Protein AF-A0A5C7UJ72-F1 (afdb_monomer_lite)

Secondary structure (DSSP, 8-state):
--HHHHHHHHHH--HHHHHHHHHHHHHHHHTTPPPSS-HHHHHHHHHT--SHHHHHHHHHHHHHHHHHHHHHHHHHHHHHHHHHHHHHHHHHHHHHHHHHHHHHHHHHHHHT---HHHHHHHHHHHTTS--TT-EEEE-TTS-EEEESS--GGGS-TTS-GGGGG--HHHHHHHHHHHHHHHHHHHHHHHHHHHHHHHHHT---HHHHHHHHHHHHHHHS-SS-------TT----SS--HHHHHHHSS--GGGPPPPHHHHHHIIIIIIT--

Foldseek 3Di:
DDPVVLVCCLPPNDLLSLLLLLLLQVLCVVVVHDGPDDPVSNVSSVVSQDDPVSVVVNVVLVVLSVLLVVLLVVLVVLLVQLVVLLVVLVVLLVLLVVLVVVQVVLQVVLVVPPDLVVLLVVQVVCQPPQRQLWGWDQDPSSGIDIAQDDDLVSHDPPDPPVSSPHGSVRSLVVSLVSSLVSLLLSVLSLVLSVVLCVVSVSDRVSSVVSSVVSNVSSQDRPDPPAQDPPPDDPQPSSGPSVNCSRPSHDRSVPRDHDPVSNCCCNVVRSVPD

Radius of gyration: 28.35 Å; chains: 1; bounding box: 66×36×85 Å

Sequence (273 aa):
MTKKEIDAIIRSGSAKTRLLLLFEDISKFQFDQERILTPSDFQRLFDSIRKPRELKLYETFRLIDSTIIEAIVNLRVLMFEVKMHYSDLRGYLFLVDTLEKTEAMVNAVLGEIKDINKQKSIIRGLKGASILLSNIEENEDGLMDIQIDFDKSKYDSGIPFRLRQSTLLEAMENVKKLVIDRAVKFLSWEKAILDYMDETGFNIKTYKDHLQQLTADIKRPVIGWERKDTRDVTLNPKADKRIIKHNMFPNISELEINTEYYDWFKTKFLRKQ

pLDDT: mean 86.13, std 13.2, range [39.06, 98.38]

Structure (mmCIF, N/CA/C/O backbone):
data_AF-A0A5C7UJ72-F1
#
_entry.id   AF-A0A5C7UJ72-F1
#
loop_
_atom_site.group_PDB
_atom_site.id
_atom_site.type_symbol
_atom_site.label_atom_id
_atom_site.label_alt_id
_atom_site.label_comp_id
_atom_site.label_asym_id
_atom_site.label_entity_id
_atom_site.label_seq_id
_atom_site.pdbx_PDB_ins_code
_atom_site.Cartn_x
_atom_site.Cartn_y
_atom_site.Cartn_z
_atom_site.occupancy
_atom_site.B_iso_or_equiv
_atom_site.auth_seq_id
_atom_site.auth_comp_id
_atom_site.auth_asym_id
_atom_site.auth_atom_id
_atom_site.pdbx_PDB_model_num
ATOM 1 N N . MET A 1 1 ? -29.079 -6.573 9.965 1.00 79.00 1 MET A N 1
ATOM 2 C CA . MET A 1 1 ? -29.662 -6.767 11.307 1.00 79.00 1 MET A CA 1
ATOM 3 C C . MET A 1 1 ? -31.096 -6.281 11.253 1.00 79.00 1 MET A C 1
ATOM 5 O O . MET A 1 1 ? -31.345 -5.239 10.659 1.00 79.00 1 MET A O 1
ATOM 9 N N . THR A 1 2 ? -32.038 -7.067 11.755 1.00 85.50 2 THR A N 1
ATOM 10 C CA . THR A 1 2 ? -33.470 -6.754 11.695 1.00 85.50 2 THR A CA 1
ATOM 11 C C . THR A 1 2 ? -33.872 -5.813 12.831 1.00 85.50 2 THR A C 1
ATOM 13 O O . THR A 1 2 ? -33.242 -5.786 13.888 1.00 85.50 2 THR A O 1
ATOM 16 N N . LYS A 1 3 ? -34.976 -5.073 12.659 1.00 85.19 3 LYS A N 1
ATOM 17 C CA . LYS A 1 3 ? -35.518 -4.194 13.712 1.00 85.19 3 LYS A CA 1
ATOM 18 C C . LYS A 1 3 ? -35.775 -4.943 15.029 1.00 85.19 3 LYS A C 1
ATOM 20 O O . LYS A 1 3 ? -35.491 -4.425 16.103 1.00 85.19 3 LYS A O 1
ATOM 25 N N . LYS A 1 4 ? -36.242 -6.193 14.940 1.00 86.75 4 LYS A N 1
ATOM 26 C CA . LYS A 1 4 ? -36.506 -7.065 16.095 1.00 86.75 4 LYS A CA 1
ATOM 27 C C . LYS A 1 4 ? -35.230 -7.401 16.881 1.00 86.75 4 LYS A C 1
ATOM 29 O O . LYS A 1 4 ? -35.276 -7.459 18.107 1.00 86.75 4 LYS A O 1
ATOM 34 N N . GLU A 1 5 ? -34.107 -7.604 16.194 1.00 86.81 5 GLU A N 1
ATOM 35 C CA . GLU A 1 5 ? -32.803 -7.861 16.824 1.00 86.81 5 GLU A CA 1
ATOM 36 C C . GLU A 1 5 ? -32.278 -6.618 17.550 1.00 86.81 5 GLU A C 1
ATOM 38 O O . GLU A 1 5 ? -31.847 -6.717 18.697 1.00 86.81 5 GLU A O 1
ATOM 43 N N . ILE A 1 6 ? -32.382 -5.443 16.919 1.00 87.38 6 ILE A N 1
ATOM 44 C CA . ILE A 1 6 ? -31.983 -4.156 17.513 1.00 87.38 6 ILE A CA 1
ATOM 45 C C . ILE A 1 6 ? -32.779 -3.895 18.797 1.00 87.38 6 ILE A C 1
ATOM 47 O O . ILE A 1 6 ? -32.200 -3.626 19.850 1.00 87.38 6 ILE A O 1
ATOM 51 N N . ASP A 1 7 ? -34.102 -4.057 18.737 1.00 87.69 7 ASP A N 1
ATOM 52 C CA . ASP A 1 7 ? -34.993 -3.917 19.890 1.00 87.69 7 ASP A CA 1
ATOM 53 C C . ASP A 1 7 ? -34.614 -4.859 21.047 1.00 87.69 7 ASP A C 1
ATOM 55 O O . ASP A 1 7 ? -34.655 -4.460 22.215 1.00 87.69 7 ASP A O 1
ATOM 59 N N . ALA A 1 8 ? -34.237 -6.105 20.742 1.00 90.12 8 ALA A N 1
ATOM 60 C CA . ALA A 1 8 ? -33.806 -7.078 21.743 1.00 90.12 8 ALA A CA 1
ATOM 61 C C . ALA A 1 8 ? -32.465 -6.686 22.386 1.00 90.12 8 ALA A C 1
ATOM 63 O O . ALA A 1 8 ? -32.319 -6.767 23.608 1.00 90.12 8 ALA A O 1
ATOM 64 N N . ILE A 1 9 ? -31.502 -6.204 21.592 1.00 89.50 9 ILE A N 1
ATOM 65 C CA . ILE A 1 9 ? -30.208 -5.728 22.098 1.00 89.50 9 ILE A CA 1
ATOM 66 C C . ILE A 1 9 ? -30.401 -4.519 23.020 1.00 89.50 9 ILE A C 1
ATOM 68 O O . ILE A 1 9 ? -29.815 -4.486 24.101 1.00 89.50 9 ILE A O 1
ATOM 72 N N . ILE A 1 10 ? -31.253 -3.559 22.648 1.00 87.31 10 ILE A N 1
ATOM 73 C CA . ILE A 1 10 ? -31.526 -2.370 23.471 1.00 87.31 10 ILE A CA 1
ATOM 74 C C . ILE A 1 10 ? -32.156 -2.763 24.818 1.00 87.31 10 ILE A C 1
ATOM 76 O O . ILE A 1 10 ? -31.771 -2.219 25.854 1.00 87.31 10 ILE A O 1
ATOM 80 N N . ARG A 1 11 ? -33.111 -3.705 24.822 1.00 86.06 11 ARG A N 1
ATOM 81 C CA . ARG A 1 11 ? -33.871 -4.082 26.030 1.00 86.06 11 ARG A CA 1
ATOM 82 C C . ARG A 1 11 ? -33.107 -4.996 26.983 1.00 86.06 11 ARG A C 1
ATOM 84 O O . ARG A 1 11 ? -33.194 -4.805 28.191 1.00 86.06 11 ARG A O 1
ATOM 91 N N . SER A 1 12 ? -32.416 -6.005 26.457 1.00 87.19 12 SER A N 1
ATOM 92 C CA . SER A 1 12 ? -31.841 -7.094 27.263 1.00 87.19 12 SER A CA 1
ATOM 93 C C . SER A 1 12 ? -30.393 -7.437 26.912 1.00 87.19 12 SER A C 1
ATOM 95 O O . SER A 1 12 ? -29.832 -8.372 27.480 1.00 87.19 12 SER A O 1
ATOM 97 N N . GLY A 1 13 ? -29.773 -6.715 25.977 1.00 88.44 13 GLY A N 1
ATOM 98 C CA . GLY A 1 13 ? -28.379 -6.931 25.609 1.00 88.44 13 GLY A CA 1
ATOM 99 C C . GLY A 1 13 ? -27.414 -6.586 26.744 1.00 88.44 13 GLY A C 1
ATOM 100 O O . GLY A 1 13 ? -27.653 -5.688 27.555 1.00 88.44 13 GLY A O 1
ATOM 101 N N . SER A 1 14 ? -26.275 -7.282 26.778 1.00 91.81 14 SER A N 1
ATOM 102 C CA . SER A 1 14 ? -25.187 -6.935 27.696 1.00 91.81 14 SER A CA 1
ATOM 103 C C . SER A 1 14 ? -24.680 -5.512 27.424 1.00 91.81 14 SER A C 1
ATOM 105 O O . SER A 1 14 ? -24.801 -5.002 26.307 1.00 91.81 14 SER A O 1
ATOM 107 N N . ALA A 1 15 ? -24.058 -4.870 28.418 1.00 91.62 15 ALA A N 1
ATOM 108 C CA . ALA A 1 15 ? -23.449 -3.549 28.237 1.00 91.62 15 ALA A CA 1
ATOM 109 C C . ALA A 1 15 ? -22.472 -3.515 27.048 1.00 91.62 15 ALA A C 1
ATOM 111 O O . ALA A 1 15 ? -22.535 -2.606 26.227 1.00 91.62 15 ALA A O 1
ATOM 112 N N . LYS A 1 16 ? -21.635 -4.551 26.907 1.00 93.25 16 LYS A N 1
ATOM 113 C CA . LYS A 1 16 ? -20.695 -4.684 25.788 1.00 93.25 16 LYS A CA 1
ATOM 114 C C . LYS A 1 16 ? -21.422 -4.783 24.445 1.00 93.25 16 LYS A C 1
ATOM 116 O O . LYS A 1 16 ? -21.061 -4.076 23.516 1.00 93.25 16 LYS A O 1
ATOM 121 N N . THR A 1 17 ? -22.456 -5.618 24.340 1.00 94.06 17 THR A N 1
ATOM 122 C CA . THR A 1 17 ? -23.227 -5.791 23.094 1.00 94.06 17 THR A CA 1
ATOM 123 C C . THR A 1 17 ? -23.922 -4.495 22.677 1.00 94.06 17 THR A C 1
ATOM 125 O O . THR A 1 17 ? -23.888 -4.130 21.506 1.00 94.06 17 THR A O 1
ATOM 128 N N . ARG A 1 18 ? -24.515 -3.779 23.640 1.00 94.56 18 ARG A N 1
ATOM 129 C CA . ARG A 1 18 ? -25.150 -2.475 23.409 1.00 94.56 18 ARG A CA 1
ATOM 130 C C . ARG A 1 18 ? -24.144 -1.436 22.916 1.00 94.56 18 ARG A C 1
ATOM 132 O O . ARG A 1 18 ? -24.423 -0.728 21.957 1.00 94.56 18 ARG A O 1
ATOM 139 N N . LEU A 1 19 ? -22.960 -1.392 23.524 1.00 95.38 19 LEU A N 1
ATOM 140 C CA . LEU A 1 19 ? -21.883 -0.503 23.098 1.00 95.38 19 LEU A CA 1
ATOM 141 C C . LEU A 1 19 ? -21.353 -0.847 21.705 1.00 95.38 19 LEU A C 1
ATOM 143 O O . LEU A 1 19 ? -21.199 0.051 20.891 1.00 95.38 19 LEU A O 1
ATOM 147 N N . LEU A 1 20 ? -21.127 -2.125 21.393 1.00 96.06 20 LEU A N 1
ATOM 148 C CA . LEU A 1 20 ? -20.690 -2.529 20.052 1.00 96.06 20 LEU A CA 1
ATOM 149 C C . LEU A 1 20 ? -21.709 -2.126 18.977 1.00 96.06 20 LEU A C 1
ATOM 151 O O . LEU A 1 20 ? -21.309 -1.642 17.928 1.00 96.06 20 LEU A O 1
ATOM 155 N N . LEU A 1 21 ? -23.013 -2.256 19.252 1.00 95.81 21 LEU A N 1
ATOM 156 C CA . LEU A 1 21 ? -24.066 -1.775 18.350 1.00 95.81 21 LEU A CA 1
ATOM 157 C C . LEU A 1 21 ? -24.013 -0.252 18.159 1.00 95.81 21 LEU A C 1
ATOM 159 O O . LEU A 1 21 ? -24.171 0.233 17.042 1.00 95.81 21 LEU A O 1
ATOM 163 N N . LEU A 1 22 ? -23.787 0.492 19.244 1.00 95.75 22 LEU A N 1
ATOM 164 C CA . LEU A 1 22 ? -23.662 1.946 19.202 1.00 95.75 22 LEU A CA 1
ATOM 165 C C . LEU A 1 22 ? -22.467 2.374 18.336 1.00 95.75 22 LEU A C 1
ATOM 167 O O . LEU A 1 22 ? -22.626 3.199 17.443 1.00 95.75 22 LEU A O 1
ATOM 171 N N . PHE A 1 23 ? -21.288 1.792 18.570 1.00 96.75 23 PHE A N 1
ATOM 172 C CA . PHE A 1 23 ? -20.070 2.113 17.818 1.00 96.75 23 PHE A CA 1
ATOM 173 C C . PHE A 1 23 ? -20.109 1.609 16.369 1.00 96.75 23 PHE A C 1
ATOM 175 O O . PHE A 1 23 ? -19.575 2.265 15.480 1.00 96.75 23 PHE A O 1
ATOM 182 N N . GLU A 1 24 ? -20.801 0.505 16.085 1.00 96.88 24 GLU A N 1
ATOM 183 C CA . GLU A 1 24 ? -21.076 0.083 14.709 1.00 96.88 24 GLU A CA 1
ATOM 184 C C . GLU A 1 24 ? -21.888 1.151 13.964 1.00 96.88 24 GLU A C 1
ATOM 186 O O . GLU A 1 24 ? -21.534 1.536 12.854 1.00 96.88 24 GLU A O 1
ATOM 191 N N . ASP A 1 25 ? -22.935 1.694 14.582 1.00 95.88 25 ASP A N 1
ATOM 192 C CA . ASP A 1 25 ? -23.739 2.746 13.963 1.00 95.88 25 ASP A CA 1
ATOM 193 C C . ASP A 1 25 ? -22.969 4.072 13.791 1.00 95.88 25 ASP A C 1
ATOM 195 O O . ASP A 1 25 ? -23.080 4.724 12.750 1.00 95.88 25 ASP A O 1
ATOM 199 N N . ILE A 1 26 ? -22.141 4.440 14.777 1.00 95.06 26 ILE A N 1
ATOM 200 C CA . ILE A 1 26 ? -21.253 5.613 14.713 1.00 95.06 26 ILE A CA 1
ATOM 201 C C . ILE A 1 26 ? -20.226 5.458 13.587 1.00 95.06 26 ILE A C 1
ATOM 203 O O . ILE A 1 26 ? -20.083 6.362 12.767 1.00 95.06 26 ILE A O 1
ATOM 207 N N . SER A 1 27 ? -19.539 4.317 13.516 1.00 96.12 27 SER A N 1
ATOM 208 C CA . SER A 1 27 ? -18.532 4.059 12.480 1.00 96.12 27 SER A CA 1
ATOM 209 C C . SER A 1 27 ? -19.138 4.098 11.078 1.00 96.12 27 SER A C 1
ATOM 211 O O . SER A 1 27 ? -18.545 4.667 10.166 1.00 96.12 27 SER A O 1
ATOM 213 N N . LYS A 1 28 ? -20.361 3.584 10.895 1.00 95.44 28 LYS A N 1
ATOM 214 C CA . LYS A 1 28 ? -21.077 3.724 9.623 1.00 95.44 28 LYS A CA 1
ATOM 215 C C . LYS A 1 28 ? -21.290 5.176 9.233 1.00 95.44 28 LYS A C 1
ATOM 217 O O . LYS A 1 28 ? -20.999 5.539 8.099 1.00 95.44 28 LYS A O 1
ATOM 222 N N . PHE A 1 29 ? -21.749 6.003 10.169 1.00 93.50 29 PHE A N 1
ATOM 223 C CA . PHE A 1 29 ? -21.903 7.433 9.925 1.00 93.50 29 PHE A CA 1
ATOM 224 C C . PHE A 1 29 ? -20.565 8.105 9.571 1.00 93.50 29 PHE A C 1
ATOM 226 O O . PHE A 1 29 ? -20.519 8.900 8.642 1.00 93.50 29 PHE A O 1
ATOM 233 N N . GLN A 1 30 ? -19.470 7.751 10.250 1.00 92.44 30 GLN A N 1
ATOM 234 C CA . GLN A 1 30 ? -18.134 8.305 9.984 1.00 92.44 30 GLN A CA 1
ATOM 235 C C . GLN A 1 30 ? -17.580 7.965 8.592 1.00 92.44 30 GLN A C 1
ATOM 237 O O . GLN A 1 30 ? -16.773 8.725 8.060 1.00 92.44 30 GLN A O 1
ATOM 242 N N . PHE A 1 31 ? -17.976 6.831 8.011 1.00 92.06 31 PHE A N 1
ATOM 243 C CA . PHE A 1 31 ? -17.594 6.441 6.650 1.00 92.06 31 PHE A CA 1
ATOM 244 C C . PHE A 1 31 ? -18.700 6.687 5.620 1.00 92.06 31 PHE A C 1
ATOM 246 O O . PHE A 1 31 ? -18.704 6.035 4.576 1.00 92.06 31 PHE A O 1
ATOM 253 N N . ASP A 1 32 ? -19.638 7.593 5.911 1.00 92.12 32 ASP A N 1
ATOM 254 C CA . ASP A 1 32 ? -20.741 7.968 5.018 1.00 92.12 32 ASP A CA 1
ATOM 255 C C . ASP A 1 32 ? -21.580 6.765 4.530 1.00 92.12 32 ASP A C 1
ATOM 257 O O . ASP A 1 32 ? -22.088 6.733 3.409 1.00 92.12 32 ASP A O 1
ATOM 261 N N . GLN A 1 33 ? -21.734 5.746 5.381 1.00 93.19 33 GLN A N 1
ATOM 262 C CA . GLN A 1 33 ? -22.544 4.557 5.119 1.00 93.19 33 GLN A CA 1
ATOM 263 C C . GLN A 1 33 ? -23.935 4.664 5.753 1.00 93.19 33 GLN A C 1
ATOM 265 O O . GLN A 1 33 ? -24.153 5.361 6.746 1.00 93.19 33 GLN A O 1
ATOM 270 N N . GLU A 1 34 ? -24.888 3.900 5.214 1.00 92.69 34 GLU A N 1
ATOM 271 C CA . GLU A 1 34 ? -26.249 3.836 5.751 1.00 92.69 34 GLU A CA 1
ATOM 272 C C . GLU A 1 34 ? -26.261 3.314 7.197 1.00 92.69 34 GLU A C 1
ATOM 274 O O . GLU A 1 34 ? -25.853 2.177 7.479 1.00 92.69 34 GLU A O 1
ATOM 279 N N . ARG A 1 35 ? -26.759 4.160 8.106 1.00 92.94 35 ARG A N 1
ATOM 280 C CA . ARG A 1 35 ? -26.882 3.882 9.541 1.00 92.94 35 ARG A CA 1
ATOM 281 C C . ARG A 1 35 ? -27.799 2.695 9.814 1.00 92.94 35 ARG A C 1
ATOM 283 O O . ARG A 1 35 ? -28.739 2.416 9.078 1.00 92.94 35 ARG A O 1
ATOM 290 N N . ILE A 1 36 ? -27.523 1.994 10.907 1.00 92.81 36 ILE A N 1
ATOM 291 C CA . ILE A 1 36 ? -28.298 0.825 11.336 1.00 92.81 36 ILE A CA 1
ATOM 292 C C . ILE A 1 36 ? -29.461 1.255 12.231 1.00 92.81 36 ILE A C 1
ATOM 294 O O . ILE A 1 36 ? -30.517 0.619 12.236 1.00 92.81 36 ILE A O 1
ATOM 298 N N . LEU A 1 37 ? -29.254 2.310 13.018 1.00 93.06 37 LEU A N 1
ATOM 299 C CA . LEU A 1 37 ? -30.200 2.792 14.010 1.00 93.06 37 LEU A CA 1
ATOM 300 C C . LEU A 1 37 ? -30.988 3.981 13.467 1.00 93.06 37 LEU A C 1
ATOM 302 O O . LEU A 1 37 ? -30.439 4.912 12.877 1.00 93.06 37 LEU A O 1
ATOM 306 N N . THR A 1 38 ? -32.292 3.991 13.743 1.00 92.38 38 THR A N 1
ATOM 307 C CA . THR A 1 38 ? -33.077 5.221 13.611 1.00 92.38 38 THR A CA 1
ATOM 308 C C . THR A 1 38 ? -32.636 6.230 14.680 1.00 92.38 38 THR A C 1
ATOM 310 O O . THR A 1 38 ? -32.124 5.819 15.728 1.00 92.38 38 THR A O 1
ATOM 313 N N . PRO A 1 39 ? -32.877 7.543 14.501 1.00 91.50 39 PRO A N 1
ATOM 314 C CA . PRO A 1 39 ? -32.539 8.536 15.523 1.00 91.50 39 PRO A CA 1
ATOM 315 C C . PRO A 1 39 ? -33.133 8.218 16.904 1.00 91.50 39 PRO A C 1
ATOM 317 O O . PRO A 1 39 ? -32.468 8.388 17.925 1.00 91.50 39 PRO A O 1
ATOM 320 N N . SER A 1 40 ? -34.361 7.686 16.944 1.00 92.06 40 SER A N 1
ATOM 321 C CA . SER A 1 40 ? -35.005 7.262 18.191 1.00 92.06 40 SER A CA 1
ATOM 322 C C . SER A 1 40 ? -34.343 6.038 18.822 1.00 92.06 40 SER A C 1
ATOM 324 O O . SER A 1 40 ? -34.210 5.984 20.043 1.00 92.06 40 SER A O 1
ATOM 326 N N . ASP A 1 41 ? -33.922 5.057 18.019 1.00 91.88 41 ASP A N 1
ATOM 327 C CA . ASP A 1 41 ? -33.272 3.846 18.535 1.00 91.88 41 ASP A CA 1
ATOM 328 C C . ASP A 1 41 ? -31.877 4.163 19.068 1.00 91.88 41 ASP A C 1
ATOM 330 O O . ASP A 1 41 ? -31.493 3.661 20.125 1.00 91.88 41 ASP A O 1
ATOM 334 N N . PHE A 1 42 ? -31.159 5.054 18.381 1.00 93.38 42 PHE A N 1
ATOM 335 C CA . PHE A 1 42 ? -29.875 5.574 18.833 1.00 93.38 42 PHE A CA 1
ATOM 336 C C . PHE A 1 42 ? -30.002 6.244 20.203 1.00 93.38 42 PHE A C 1
ATOM 338 O O . PHE A 1 42 ? -29.285 5.875 21.132 1.00 93.38 42 PHE A O 1
ATOM 345 N N . GLN A 1 43 ? -30.955 7.170 20.358 1.00 91.81 43 GLN A N 1
ATOM 346 C CA . GLN A 1 43 ? -31.159 7.874 21.624 1.00 91.81 43 GLN A CA 1
ATOM 347 C C . GLN A 1 43 ? -31.518 6.902 22.755 1.00 91.81 43 GLN A C 1
ATOM 349 O O . GLN A 1 43 ? -30.917 6.947 23.825 1.00 91.81 43 GLN A O 1
ATOM 354 N N . ARG A 1 44 ? -32.433 5.955 22.504 1.00 90.38 44 ARG A N 1
ATOM 355 C CA . ARG A 1 44 ? -32.806 4.928 23.491 1.00 90.38 44 ARG A CA 1
ATOM 356 C C . ARG A 1 44 ? -31.626 4.046 23.891 1.00 90.38 44 ARG A C 1
ATOM 358 O O . ARG A 1 44 ? -31.502 3.704 25.066 1.00 90.38 44 ARG A O 1
ATOM 365 N N . LEU A 1 45 ? -30.785 3.656 22.935 1.00 91.94 45 LEU A N 1
ATOM 366 C CA . LEU A 1 45 ? -29.590 2.859 23.195 1.00 91.94 45 LEU A CA 1
ATOM 367 C C . LEU A 1 45 ? -28.590 3.645 24.045 1.00 91.94 45 LEU A C 1
ATOM 369 O O . LEU A 1 45 ? -28.117 3.123 25.055 1.00 91.94 45 LEU A O 1
ATOM 373 N N . PHE A 1 46 ? -28.321 4.895 23.677 1.00 88.50 46 PHE A N 1
ATOM 374 C CA . PHE A 1 46 ? -27.411 5.774 24.402 1.00 88.50 46 PHE A CA 1
ATOM 375 C C . PHE A 1 46 ? -27.891 6.025 25.839 1.00 88.50 46 PHE A C 1
ATOM 377 O O . PHE A 1 46 ? -27.160 5.771 26.794 1.00 88.50 46 PHE A O 1
ATOM 384 N N . ASP A 1 47 ? -29.168 6.377 26.012 1.00 89.38 47 ASP A N 1
ATOM 385 C CA . ASP A 1 47 ? -29.781 6.630 27.322 1.00 89.38 47 ASP A CA 1
ATOM 386 C C . ASP A 1 47 ? -29.829 5.393 28.227 1.00 89.38 47 ASP A C 1
ATOM 388 O O . ASP A 1 47 ? -30.029 5.518 29.439 1.00 89.38 47 ASP A O 1
ATOM 392 N N . SER A 1 48 ? -29.669 4.196 27.657 1.00 87.19 48 SER A N 1
ATOM 393 C CA . SER A 1 48 ? -29.648 2.932 28.395 1.00 87.19 48 SER A CA 1
ATOM 394 C C . SER A 1 48 ? -28.304 2.637 29.082 1.00 87.19 48 SER A C 1
ATOM 396 O O . SER A 1 48 ? -28.233 1.707 29.894 1.00 87.19 48 SER A O 1
ATOM 398 N N . ILE A 1 49 ? -27.259 3.418 28.778 1.00 88.19 49 ILE A N 1
ATOM 399 C CA . ILE A 1 49 ? -25.905 3.323 29.338 1.00 88.19 49 ILE A CA 1
ATOM 400 C C . ILE A 1 49 ? -25.816 4.300 30.516 1.00 88.19 49 ILE A C 1
ATOM 402 O O . ILE A 1 49 ? -25.467 5.465 30.353 1.00 88.19 49 ILE A O 1
ATOM 406 N N . ARG A 1 50 ? -26.173 3.848 31.725 1.00 86.19 50 ARG A N 1
ATOM 407 C CA . ARG A 1 50 ? -26.243 4.738 32.908 1.00 86.19 50 ARG A CA 1
ATOM 408 C C . ARG A 1 50 ? -25.375 4.310 34.074 1.00 86.19 50 ARG A C 1
ATOM 410 O O . ARG A 1 50 ? -25.048 5.129 34.929 1.00 86.19 50 ARG A O 1
ATOM 417 N N . LYS A 1 51 ? -25.030 3.025 34.171 1.00 90.19 51 LYS A N 1
ATOM 418 C CA . LYS A 1 51 ? -24.307 2.532 35.349 1.00 90.19 51 LYS A CA 1
ATOM 419 C C . LYS A 1 51 ? -22.844 2.990 35.285 1.00 90.19 51 LYS A C 1
ATOM 421 O O . LYS A 1 51 ? -22.253 2.929 34.209 1.00 90.19 51 LYS A O 1
ATOM 426 N N . PRO A 1 52 ? -22.195 3.320 36.419 1.00 90.94 52 PRO A N 1
ATOM 427 C CA . PRO A 1 52 ? -20.796 3.768 36.427 1.00 90.94 52 PRO A CA 1
ATOM 428 C C . PRO A 1 52 ? -19.826 2.822 35.702 1.00 90.94 52 PRO A C 1
ATOM 430 O O . PRO A 1 52 ? -18.915 3.260 35.005 1.00 90.94 52 PRO A O 1
ATOM 433 N N . ARG A 1 53 ? -20.046 1.504 35.812 1.00 90.31 53 ARG A N 1
ATOM 434 C CA . ARG A 1 53 ? -19.244 0.492 35.100 1.00 90.31 53 ARG A CA 1
ATOM 435 C C . ARG A 1 53 ? -19.452 0.520 33.583 1.00 90.31 53 ARG A C 1
ATOM 437 O O . ARG A 1 53 ? -18.506 0.277 32.845 1.00 90.31 53 ARG A O 1
ATOM 444 N N . GLU A 1 54 ? -20.669 0.806 33.127 1.00 91.75 54 GLU A N 1
ATOM 445 C CA . GLU A 1 54 ? -20.998 0.907 31.700 1.00 91.75 54 GLU A CA 1
ATOM 446 C C . GLU A 1 54 ? -20.407 2.181 31.102 1.00 91.75 54 GLU A C 1
ATOM 448 O O . GLU A 1 54 ? -19.840 2.126 30.019 1.00 91.75 54 GLU A O 1
ATOM 453 N N . LEU A 1 55 ? -20.451 3.291 31.845 1.00 93.12 55 LEU A N 1
ATOM 454 C CA . LEU A 1 55 ? -19.803 4.545 31.458 1.00 93.12 55 LEU A CA 1
ATOM 455 C C . LEU A 1 55 ? -18.282 4.383 31.346 1.00 93.12 55 LEU A C 1
ATOM 457 O O . LEU A 1 55 ? -17.693 4.806 30.360 1.00 93.12 55 LEU A O 1
ATOM 461 N N . LYS A 1 56 ? -17.636 3.692 32.296 1.00 94.69 56 LYS A N 1
ATOM 462 C CA . LYS A 1 56 ? -16.197 3.394 32.198 1.00 94.69 56 LYS A CA 1
ATOM 463 C C . LYS A 1 56 ? -15.863 2.550 30.961 1.00 94.69 56 LYS A C 1
ATOM 465 O O . LYS A 1 56 ? -14.841 2.779 30.318 1.00 94.69 56 LYS A O 1
ATOM 470 N N . LEU A 1 57 ? -16.715 1.582 30.623 1.00 94.38 57 LEU A N 1
ATOM 471 C CA . LEU A 1 57 ? -16.546 0.771 29.416 1.00 94.38 57 LEU A CA 1
ATOM 472 C C . LEU A 1 57 ? -16.771 1.599 28.142 1.00 94.38 57 LEU A C 1
ATOM 474 O O . LEU A 1 57 ? -15.996 1.464 27.202 1.00 94.38 57 LEU A O 1
ATOM 478 N N . TYR A 1 58 ? -17.774 2.479 28.132 1.00 95.25 58 TYR A N 1
ATOM 479 C CA . TYR A 1 58 ? -18.021 3.424 27.042 1.00 95.25 58 TYR A CA 1
ATOM 480 C C . TYR A 1 58 ? -16.807 4.321 26.788 1.00 95.25 58 TYR A C 1
ATOM 482 O O . TYR A 1 58 ? -16.338 4.389 25.659 1.00 95.25 58 TYR A O 1
ATOM 490 N N . GLU A 1 59 ? -16.255 4.948 27.830 1.00 94.75 59 GLU A N 1
ATOM 491 C CA . GLU A 1 59 ? -15.054 5.786 27.716 1.00 94.75 59 GLU A CA 1
ATOM 492 C C . GLU A 1 59 ? -13.861 4.990 27.174 1.00 94.75 59 GLU A C 1
ATOM 494 O O . GLU A 1 59 ? -13.149 5.459 26.291 1.00 94.75 59 GLU A O 1
ATOM 499 N N . THR A 1 60 ? -13.687 3.751 27.646 1.00 95.19 60 THR A N 1
ATOM 500 C CA . THR A 1 60 ? -12.641 2.846 27.145 1.00 95.19 60 THR A CA 1
ATOM 501 C C . THR A 1 60 ? -12.814 2.580 25.649 1.00 95.19 60 THR A C 1
ATOM 503 O O . THR A 1 60 ? -11.864 2.699 24.883 1.00 95.19 60 THR A O 1
ATOM 506 N N . PHE A 1 61 ? -14.035 2.252 25.219 1.00 96.44 61 PHE A N 1
ATOM 507 C CA . PHE A 1 61 ? -14.343 2.003 23.812 1.00 96.44 61 PHE A CA 1
ATOM 508 C C . PHE A 1 61 ? -14.208 3.265 22.963 1.00 96.44 61 PHE A C 1
ATOM 510 O O . PHE A 1 61 ? -13.719 3.167 21.850 1.00 96.44 61 PHE A O 1
ATOM 517 N N . ARG A 1 62 ? -14.548 4.446 23.490 1.00 95.88 62 ARG A N 1
ATOM 518 C CA . ARG A 1 62 ? -14.359 5.721 22.785 1.00 95.88 62 ARG A CA 1
ATOM 519 C C . ARG A 1 62 ? -12.883 6.007 22.508 1.00 95.88 62 ARG A C 1
ATOM 521 O O . ARG A 1 62 ? -12.551 6.501 21.437 1.00 95.88 62 ARG A O 1
ATOM 528 N N . LEU A 1 63 ? -11.999 5.705 23.460 1.00 95.75 63 LEU A N 1
ATOM 529 C CA . LEU A 1 63 ? -10.555 5.847 23.254 1.00 95.75 63 LEU A CA 1
ATOM 530 C C . LEU A 1 63 ? -10.053 4.872 22.183 1.00 95.75 63 LEU A C 1
ATOM 532 O O . LEU A 1 63 ? -9.366 5.293 21.259 1.00 95.75 63 LEU A O 1
ATOM 536 N N . ILE A 1 64 ? -10.459 3.600 22.269 1.00 96.62 64 ILE A N 1
ATOM 537 C CA . ILE A 1 64 ? -10.121 2.571 21.272 1.00 96.62 64 ILE A CA 1
ATOM 538 C C . ILE A 1 64 ? -10.622 2.970 19.875 1.00 96.62 64 ILE A C 1
ATOM 540 O O . ILE A 1 64 ? -9.876 2.861 18.906 1.00 96.62 64 ILE A O 1
ATOM 544 N N . ASP A 1 65 ? -11.859 3.461 19.779 1.00 96.94 65 ASP A N 1
ATOM 545 C CA . ASP A 1 65 ? -12.485 3.953 18.551 1.00 96.94 65 ASP A CA 1
ATOM 546 C C . ASP A 1 65 ? -11.640 5.054 17.901 1.00 96.94 65 ASP A C 1
ATOM 548 O O 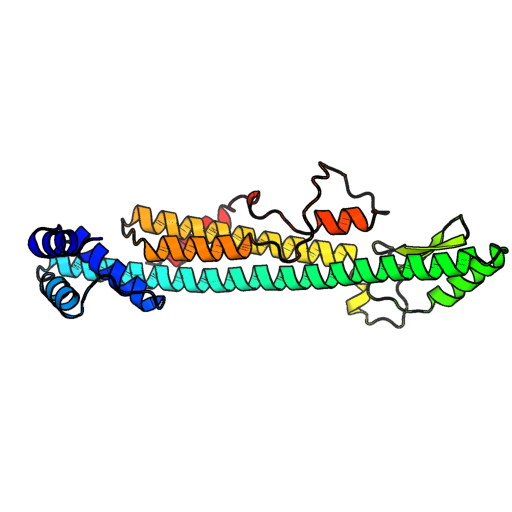. ASP A 1 65 ? -11.225 4.917 16.751 1.00 96.94 65 ASP A O 1
ATOM 552 N N . SER A 1 66 ? -11.280 6.085 18.674 1.00 95.81 66 SER A N 1
ATOM 553 C CA . SER A 1 66 ? -10.407 7.172 18.215 1.00 95.81 66 SER A CA 1
ATOM 554 C C . SER A 1 66 ? -9.063 6.647 17.704 1.00 95.81 66 SER A C 1
ATOM 556 O O . SER A 1 66 ? -8.626 7.017 16.616 1.00 95.81 66 SER A O 1
ATOM 558 N N . THR A 1 67 ? -8.421 5.742 18.450 1.00 96.75 67 THR A N 1
ATOM 559 C CA . THR A 1 67 ? -7.138 5.144 18.057 1.00 96.75 67 THR A CA 1
ATOM 560 C C . THR A 1 67 ? -7.245 4.345 16.756 1.00 96.75 67 THR A C 1
ATOM 562 O O . THR A 1 67 ? -6.359 4.442 15.906 1.00 96.75 67 THR A O 1
ATOM 565 N N . ILE A 1 68 ? -8.320 3.575 16.563 1.00 97.19 68 ILE A N 1
ATOM 566 C CA . ILE A 1 68 ? -8.541 2.806 15.331 1.00 97.19 68 ILE A CA 1
ATOM 567 C C . ILE A 1 68 ? -8.797 3.738 14.147 1.00 97.19 68 ILE A C 1
ATOM 569 O O . ILE A 1 68 ? -8.235 3.514 13.076 1.00 97.19 68 ILE A O 1
ATOM 573 N N . ILE A 1 69 ? -9.592 4.794 14.322 1.00 96.19 69 ILE A N 1
ATOM 574 C CA . ILE A 1 69 ? -9.849 5.779 13.263 1.00 96.19 69 ILE A CA 1
ATOM 575 C C . ILE A 1 69 ? -8.539 6.437 12.821 1.00 96.19 69 ILE A C 1
ATOM 577 O O . ILE A 1 69 ? -8.243 6.472 11.626 1.00 96.19 69 ILE A O 1
ATOM 581 N N . GLU A 1 70 ? -7.717 6.899 13.764 1.00 96.31 70 GLU A N 1
ATOM 582 C CA . GLU A 1 70 ? -6.401 7.471 13.455 1.00 96.31 70 GLU A CA 1
ATOM 583 C C . GLU A 1 70 ? -5.487 6.452 12.755 1.00 96.31 70 GLU A C 1
ATOM 585 O O . GLU A 1 70 ? -4.798 6.785 11.786 1.00 96.31 70 GLU A O 1
ATOM 590 N N . ALA A 1 71 ? -5.516 5.187 13.185 1.00 97.50 71 ALA A N 1
ATOM 591 C CA . ALA A 1 71 ? -4.769 4.111 12.543 1.00 97.50 71 ALA A CA 1
ATOM 592 C C . ALA A 1 71 ? -5.225 3.867 11.092 1.00 97.50 71 ALA A C 1
ATOM 594 O O . ALA A 1 71 ? -4.389 3.715 10.200 1.00 97.50 71 ALA A O 1
ATOM 595 N N . ILE A 1 72 ? -6.536 3.886 10.830 1.00 97.19 72 ILE A N 1
ATOM 596 C CA . ILE A 1 72 ? -7.109 3.761 9.482 1.00 97.19 72 ILE A CA 1
ATOM 597 C C . ILE A 1 72 ? -6.709 4.954 8.607 1.00 97.19 72 ILE A C 1
AT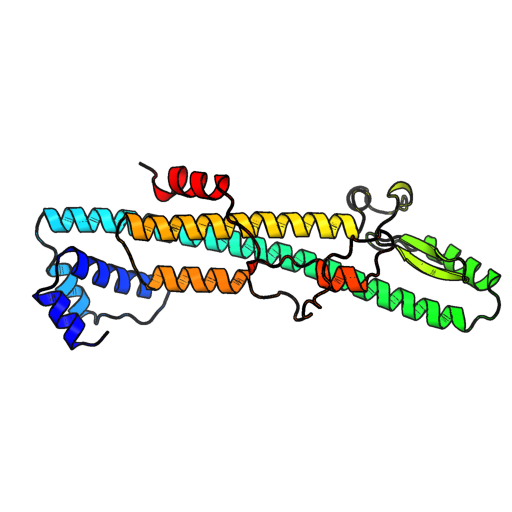OM 599 O O . ILE A 1 72 ? -6.384 4.769 7.433 1.00 97.19 72 ILE A O 1
ATOM 603 N N . VAL A 1 73 ? -6.688 6.175 9.150 1.00 96.00 73 VAL A N 1
ATOM 604 C CA . VAL A 1 73 ? -6.204 7.361 8.423 1.00 96.00 73 VAL A CA 1
ATOM 605 C C . VAL A 1 73 ? -4.735 7.190 8.026 1.00 96.00 73 VAL A C 1
ATOM 607 O O . VAL A 1 73 ? -4.387 7.414 6.866 1.00 96.00 73 VAL A O 1
ATOM 610 N N . ASN A 1 74 ? -3.889 6.705 8.934 1.00 96.56 74 ASN A N 1
ATOM 611 C CA . ASN A 1 74 ? -2.485 6.415 8.637 1.00 96.56 74 ASN A CA 1
ATOM 612 C C . ASN A 1 74 ? -2.319 5.313 7.574 1.00 96.56 74 ASN A C 1
ATOM 614 O O . ASN A 1 74 ? -1.469 5.428 6.691 1.00 96.56 74 ASN A O 1
ATOM 618 N N . LEU A 1 75 ? -3.164 4.277 7.594 1.00 96.94 75 LEU A N 1
ATOM 619 C CA . LEU A 1 75 ? -3.194 3.268 6.531 1.00 96.94 75 LEU A CA 1
ATOM 620 C C . LEU A 1 75 ? -3.599 3.846 5.175 1.00 96.94 75 LEU A C 1
ATOM 622 O O . LEU A 1 75 ? -3.030 3.453 4.158 1.00 96.94 75 LEU A O 1
ATOM 626 N N . ARG A 1 76 ? -4.544 4.794 5.131 1.00 95.94 76 ARG A N 1
ATOM 627 C CA . ARG A 1 76 ? -4.904 5.480 3.878 1.00 95.94 76 ARG A CA 1
ATOM 628 C C . ARG A 1 76 ? -3.704 6.215 3.289 1.00 95.94 76 ARG A C 1
ATOM 630 O O . ARG A 1 76 ? -3.512 6.150 2.079 1.00 95.94 76 ARG A O 1
ATOM 637 N N . VAL A 1 77 ? -2.881 6.860 4.118 1.00 96.50 77 VAL A N 1
ATOM 638 C CA . VAL A 1 77 ? -1.637 7.505 3.660 1.00 96.50 77 VAL A CA 1
ATOM 639 C C . VAL A 1 77 ? -0.705 6.479 3.014 1.00 96.50 77 VAL A C 1
ATOM 641 O O . VAL A 1 77 ? -0.290 6.678 1.875 1.00 96.50 77 VAL A O 1
ATOM 644 N N . LEU A 1 78 ? -0.456 5.339 3.669 1.00 96.31 78 LEU A N 1
ATOM 645 C CA . LEU A 1 78 ? 0.370 4.270 3.091 1.00 96.31 78 LEU A CA 1
ATOM 646 C C . LEU A 1 78 ? -0.220 3.696 1.795 1.00 96.31 78 LEU A C 1
ATOM 648 O O . LEU A 1 78 ? 0.517 3.453 0.842 1.00 96.31 78 LEU A O 1
ATOM 652 N N . MET A 1 79 ? -1.543 3.524 1.716 1.00 95.56 79 MET A N 1
ATOM 653 C CA . MET A 1 79 ? -2.221 3.112 0.482 1.00 95.56 79 MET A CA 1
ATOM 654 C C . MET A 1 79 ? -1.946 4.107 -0.658 1.00 95.56 79 MET A C 1
ATOM 656 O O . MET A 1 79 ? -1.672 3.688 -1.785 1.00 95.56 79 MET A O 1
ATOM 660 N N . PHE A 1 80 ? -2.002 5.415 -0.391 1.00 94.75 80 PHE A N 1
ATOM 661 C CA . PHE A 1 80 ? -1.666 6.429 -1.392 1.00 94.75 80 PHE A CA 1
ATOM 662 C C . PHE A 1 80 ? -0.188 6.390 -1.789 1.00 94.75 80 PHE A C 1
ATOM 664 O O . PHE A 1 80 ? 0.100 6.511 -2.976 1.00 94.75 80 PHE A O 1
ATOM 671 N N . GLU A 1 81 ? 0.733 6.161 -0.850 1.00 95.12 81 GLU A N 1
ATOM 672 C CA . GLU A 1 81 ? 2.160 5.996 -1.160 1.00 95.12 81 GLU A CA 1
ATOM 673 C C . GLU A 1 81 ? 2.412 4.794 -2.085 1.00 95.12 81 GLU A C 1
ATOM 675 O O . GLU A 1 81 ? 3.116 4.923 -3.087 1.00 95.12 81 GLU A O 1
ATOM 680 N N . VAL A 1 82 ? 1.773 3.648 -1.819 1.00 93.75 82 VAL A N 1
ATOM 681 C CA . VAL A 1 82 ? 1.834 2.469 -2.702 1.00 93.75 82 VAL A CA 1
ATOM 682 C C . VAL A 1 82 ? 1.310 2.812 -4.100 1.00 93.75 82 VAL A C 1
ATOM 684 O O . VAL A 1 82 ? 1.980 2.544 -5.099 1.00 93.75 82 VAL A O 1
ATOM 687 N N . LYS A 1 83 ? 0.136 3.451 -4.190 1.00 91.81 83 LYS A N 1
ATOM 688 C CA . LYS A 1 83 ? -0.472 3.848 -5.473 1.00 91.81 83 LYS A CA 1
ATOM 689 C C . LYS A 1 83 ? 0.379 4.863 -6.241 1.00 91.81 83 LYS A C 1
ATOM 691 O O . LYS A 1 83 ? 0.453 4.787 -7.467 1.00 91.81 83 LYS A O 1
ATOM 696 N N . MET A 1 84 ? 1.034 5.786 -5.544 1.00 92.62 84 MET A N 1
ATOM 697 C CA . MET A 1 84 ? 1.951 6.756 -6.138 1.00 92.62 84 MET A CA 1
ATOM 698 C C . MET A 1 84 ? 3.157 6.049 -6.763 1.00 92.62 84 MET A C 1
ATOM 700 O O . MET A 1 84 ? 3.407 6.219 -7.953 1.00 92.62 84 MET A O 1
ATOM 704 N N . HIS A 1 85 ? 3.832 5.170 -6.020 1.00 92.62 85 HIS A N 1
ATOM 705 C CA . HIS A 1 85 ? 4.975 4.424 -6.552 1.00 92.62 85 HIS A CA 1
ATOM 706 C C . HIS A 1 85 ? 4.585 3.455 -7.675 1.00 92.62 85 HIS A C 1
ATOM 708 O O . HIS A 1 85 ? 5.352 3.230 -8.612 1.00 92.62 85 HIS A O 1
ATOM 714 N N . TYR A 1 86 ? 3.363 2.925 -7.659 1.00 89.38 86 TYR A N 1
ATOM 715 C CA . TYR A 1 86 ? 2.842 2.217 -8.820 1.00 89.38 86 TYR A CA 1
ATOM 716 C C . TYR A 1 86 ? 2.663 3.105 -10.054 1.00 89.38 86 TYR A C 1
ATOM 718 O O . TYR A 1 86 ? 2.911 2.646 -11.172 1.00 89.38 86 TYR A O 1
ATOM 726 N N . SER A 1 87 ? 2.231 4.353 -9.876 1.00 89.31 87 SER A N 1
ATOM 727 C CA . SER A 1 87 ? 2.155 5.322 -10.970 1.00 89.31 87 SER A CA 1
ATOM 728 C C . SER A 1 87 ? 3.544 5.621 -11.541 1.00 89.31 87 SER A C 1
ATOM 730 O O . SER A 1 87 ? 3.696 5.680 -12.762 1.00 89.31 87 SER A O 1
ATOM 732 N N . ASP A 1 88 ? 4.563 5.724 -10.685 1.00 90.56 88 ASP A N 1
ATOM 733 C CA . ASP A 1 88 ? 5.957 5.902 -11.109 1.00 90.56 88 ASP A CA 1
ATOM 734 C C . ASP A 1 88 ? 6.442 4.704 -11.948 1.00 90.56 88 ASP A C 1
ATOM 736 O O . ASP A 1 88 ? 6.935 4.883 -13.064 1.00 90.56 88 ASP A O 1
ATOM 740 N N . LEU A 1 89 ? 6.221 3.467 -11.472 1.00 88.56 89 LEU A N 1
ATOM 741 C CA . LEU A 1 89 ? 6.530 2.247 -12.237 1.00 88.56 89 LEU A CA 1
ATOM 742 C C . LEU A 1 89 ? 5.815 2.218 -13.586 1.00 88.56 89 LEU A C 1
ATOM 744 O O . LEU A 1 89 ? 6.407 1.840 -14.598 1.00 88.56 89 LEU A O 1
ATOM 748 N N . ARG A 1 90 ? 4.546 2.636 -13.618 1.00 87.81 90 ARG A N 1
ATOM 749 C CA . ARG A 1 90 ? 3.776 2.730 -14.859 1.00 87.81 90 ARG A CA 1
ATOM 750 C C . ARG A 1 90 ? 4.400 3.714 -15.845 1.00 87.81 90 ARG A C 1
ATOM 752 O O . ARG A 1 90 ? 4.458 3.404 -17.032 1.00 87.81 90 ARG A O 1
ATOM 759 N N . GLY A 1 91 ? 4.882 4.861 -15.371 1.00 89.12 91 GLY A N 1
ATOM 760 C CA . GLY A 1 91 ? 5.603 5.827 -16.200 1.00 89.12 91 GLY A CA 1
ATOM 761 C C . GLY A 1 91 ? 6.841 5.211 -16.856 1.00 89.12 91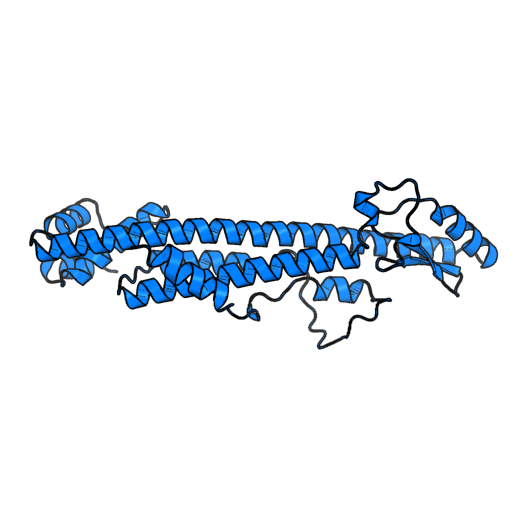 GLY A C 1
ATOM 762 O O . GLY A 1 91 ? 6.998 5.290 -18.075 1.00 89.12 91 GLY A O 1
ATOM 763 N N . TYR A 1 92 ? 7.672 4.516 -16.075 1.00 89.50 92 TYR A N 1
ATOM 764 C CA . TYR A 1 92 ? 8.858 3.840 -16.608 1.00 89.50 92 TYR A CA 1
ATOM 765 C C . TYR A 1 92 ? 8.518 2.715 -17.590 1.00 89.50 92 TYR A C 1
ATOM 767 O O . TYR A 1 92 ? 9.180 2.570 -18.612 1.00 89.50 92 TYR A O 1
ATOM 775 N N . LEU A 1 93 ? 7.456 1.950 -17.342 1.00 87.38 93 LEU A N 1
ATOM 776 C CA . LEU A 1 93 ? 7.013 0.902 -18.263 1.00 87.38 93 LEU A CA 1
ATOM 777 C C . LEU A 1 93 ? 6.516 1.450 -19.604 1.00 87.38 93 LEU A C 1
ATOM 779 O O . LEU A 1 93 ? 6.775 0.844 -20.644 1.00 87.38 93 LEU A O 1
ATOM 783 N N . PHE A 1 94 ? 5.844 2.604 -19.604 1.00 87.75 94 PHE A N 1
ATOM 784 C CA . PHE A 1 94 ? 5.497 3.289 -20.850 1.00 87.75 94 PHE A CA 1
ATOM 785 C C . PHE A 1 94 ? 6.725 3.810 -21.591 1.00 87.75 94 PHE A C 1
ATOM 787 O O . PHE A 1 94 ? 6.744 3.776 -22.823 1.00 87.75 94 PHE A O 1
ATOM 794 N N . LEU A 1 95 ? 7.759 4.243 -20.865 1.00 89.25 95 LEU A N 1
ATOM 795 C CA . LEU A 1 95 ? 9.035 4.578 -21.482 1.00 89.25 95 LEU A CA 1
ATOM 796 C C . LEU A 1 95 ? 9.636 3.339 -22.155 1.00 89.25 95 LEU A C 1
ATOM 798 O O . LEU A 1 95 ? 9.891 3.396 -23.351 1.00 89.25 95 LEU A O 1
ATOM 802 N N . VAL A 1 96 ? 9.741 2.199 -21.459 1.00 87.88 96 VAL A N 1
ATOM 803 C CA . VAL A 1 96 ? 10.221 0.934 -22.055 1.00 87.88 96 VAL A CA 1
ATOM 804 C C . VAL A 1 96 ? 9.429 0.568 -23.317 1.00 87.88 96 VAL A C 1
ATOM 806 O O . VAL A 1 96 ? 10.023 0.249 -24.343 1.00 87.88 96 VAL A O 1
ATOM 809 N N . ASP A 1 97 ? 8.096 0.666 -23.282 1.00 85.81 97 ASP A N 1
ATOM 810 C CA . ASP A 1 97 ? 7.245 0.399 -24.449 1.00 85.81 97 ASP A CA 1
ATOM 811 C C . ASP A 1 97 ? 7.516 1.339 -25.629 1.00 85.81 97 ASP A C 1
ATOM 813 O O . ASP A 1 97 ? 7.569 0.907 -26.781 1.00 85.81 97 ASP A O 1
ATOM 817 N N . THR A 1 98 ? 7.730 2.620 -25.343 1.00 89.25 98 THR A N 1
ATOM 818 C CA . THR A 1 98 ? 8.062 3.620 -26.362 1.00 89.25 98 THR A CA 1
ATOM 819 C C . THR A 1 98 ? 9.435 3.348 -26.972 1.00 89.25 98 THR A C 1
ATOM 821 O O . THR A 1 98 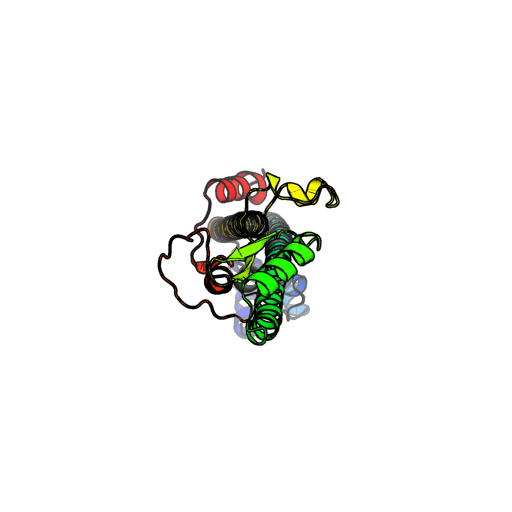? 9.594 3.456 -28.189 1.00 89.25 98 THR A O 1
ATOM 824 N N . LEU A 1 99 ? 10.415 2.951 -26.157 1.00 88.62 99 LEU A N 1
ATOM 825 C CA . LEU A 1 99 ? 11.757 2.600 -26.621 1.00 88.62 99 LEU A CA 1
ATOM 826 C C . LEU A 1 99 ? 11.733 1.354 -27.509 1.00 88.62 99 LEU A C 1
ATOM 828 O O . LEU A 1 99 ? 12.309 1.384 -28.590 1.00 88.62 99 LEU A O 1
ATOM 832 N N . GLU A 1 100 ? 11.012 0.298 -27.118 1.00 86.31 100 GLU A N 1
ATOM 833 C CA . GLU A 1 100 ? 10.823 -0.896 -27.959 1.00 86.31 100 GLU A CA 1
ATOM 834 C C . GLU A 1 100 ? 10.202 -0.558 -29.321 1.00 86.31 100 GLU A C 1
ATOM 836 O O . GLU A 1 100 ? 10.677 -1.014 -30.360 1.00 86.31 100 GLU A O 1
ATOM 841 N N . LYS A 1 101 ? 9.141 0.258 -29.336 1.00 86.00 101 LYS A N 1
ATOM 842 C CA . LYS A 1 101 ? 8.475 0.668 -30.582 1.00 86.00 101 LYS A CA 1
ATOM 843 C C . LYS A 1 101 ? 9.378 1.530 -31.459 1.00 86.00 101 LYS A C 1
ATOM 845 O O . LYS A 1 101 ? 9.366 1.375 -32.677 1.00 86.00 101 LYS A O 1
ATOM 850 N N . THR A 1 102 ? 10.163 2.414 -30.845 1.00 88.69 102 THR A N 1
ATOM 851 C CA . THR A 1 102 ? 11.137 3.261 -31.546 1.00 88.69 102 THR A CA 1
ATOM 852 C C . THR A 1 102 ? 12.235 2.409 -32.173 1.00 88.69 102 THR A C 1
ATOM 854 O O . THR A 1 102 ? 12.537 2.574 -33.352 1.00 88.69 102 THR A O 1
ATOM 857 N N . GLU A 1 103 ? 12.785 1.456 -31.420 1.00 87.62 103 GLU A N 1
ATOM 858 C CA . GLU A 1 103 ? 13.771 0.496 -31.913 1.00 87.62 103 GLU A CA 1
ATOM 859 C C . GLU A 1 103 ? 13.233 -0.298 -33.107 1.00 87.62 103 GLU A C 1
ATOM 861 O O . GLU A 1 103 ? 13.866 -0.324 -34.160 1.00 87.62 103 GLU A O 1
ATOM 866 N N . ALA A 1 104 ? 12.026 -0.861 -32.991 1.00 85.69 104 ALA A N 1
ATOM 867 C CA . ALA A 1 104 ? 11.387 -1.604 -34.075 1.00 85.69 104 ALA A CA 1
ATOM 868 C C . ALA A 1 104 ? 11.156 -0.741 -35.327 1.00 85.69 104 ALA A C 1
ATOM 870 O O . ALA A 1 104 ? 11.413 -1.192 -36.443 1.00 85.69 104 ALA A O 1
ATOM 871 N N . MET A 1 105 ? 10.705 0.506 -35.155 1.00 87.69 105 MET A N 1
ATOM 872 C CA . MET A 1 105 ? 10.477 1.439 -36.261 1.00 87.69 105 MET A CA 1
ATOM 873 C C . MET A 1 105 ? 11.779 1.788 -36.989 1.00 87.69 105 MET A C 1
ATOM 875 O O . MET A 1 105 ? 11.830 1.741 -38.217 1.00 87.69 105 MET A O 1
ATOM 879 N N . VAL A 1 106 ? 12.837 2.121 -36.247 1.00 88.19 106 VAL A N 1
ATOM 880 C CA . VAL A 1 106 ? 14.142 2.448 -36.837 1.00 88.19 106 VAL A CA 1
ATOM 881 C C . VAL A 1 106 ? 14.740 1.223 -37.522 1.00 88.19 106 VAL A C 1
ATOM 883 O O . VAL A 1 106 ? 15.207 1.336 -38.651 1.00 88.19 106 VAL A O 1
ATOM 886 N N . ASN A 1 107 ? 14.665 0.048 -36.897 1.00 87.12 107 ASN A N 1
ATOM 887 C CA . ASN A 1 107 ? 15.184 -1.190 -37.477 1.00 87.12 107 ASN A CA 1
ATOM 888 C C . ASN A 1 107 ? 14.426 -1.615 -38.739 1.00 87.12 107 ASN A C 1
ATOM 890 O O . ASN A 1 107 ? 15.054 -2.117 -39.667 1.00 87.12 107 ASN A O 1
ATOM 894 N N . ALA A 1 108 ? 13.119 -1.351 -38.829 1.00 86.12 108 ALA A N 1
ATOM 895 C CA . ALA A 1 108 ? 12.364 -1.556 -40.064 1.00 86.12 108 ALA A CA 1
ATOM 896 C C . ALA A 1 108 ? 12.895 -0.674 -41.209 1.00 86.12 108 ALA A C 1
ATOM 898 O O . ALA A 1 108 ? 13.085 -1.160 -42.317 1.00 86.12 108 ALA A O 1
ATOM 899 N N . VAL A 1 109 ? 13.205 0.600 -40.938 1.00 88.00 109 VAL A N 1
ATOM 900 C CA . VAL A 1 109 ? 13.784 1.512 -41.942 1.00 88.00 109 VAL A CA 1
ATOM 901 C C . VAL A 1 109 ? 15.222 1.125 -42.298 1.00 88.00 109 VAL A C 1
ATOM 903 O O . VAL A 1 109 ? 15.592 1.146 -43.470 1.00 88.00 109 VAL A O 1
ATOM 906 N N . LEU A 1 110 ? 16.044 0.765 -41.307 1.00 85.44 110 LEU A N 1
ATOM 907 C CA . LEU A 1 110 ? 17.420 0.317 -41.537 1.00 85.44 110 LEU A CA 1
ATOM 908 C C . LEU A 1 110 ? 17.459 -0.971 -42.363 1.00 85.44 110 LEU A C 1
ATOM 910 O O . LEU A 1 110 ? 18.308 -1.084 -43.244 1.00 85.44 110 LEU A O 1
ATOM 914 N N . GLY A 1 111 ? 16.523 -1.897 -42.136 1.00 84.81 111 GLY A N 1
ATOM 915 C CA . GLY A 1 111 ? 16.413 -3.157 -42.874 1.00 84.81 111 GLY A CA 1
ATOM 916 C C . GLY A 1 111 ? 16.209 -2.987 -44.384 1.00 84.81 111 GLY A C 1
ATOM 917 O O . GLY A 1 111 ? 16.661 -3.830 -45.155 1.00 84.81 111 GLY A O 1
ATOM 918 N N . GLU A 1 112 ? 15.626 -1.869 -44.827 1.00 88.38 112 GLU A N 1
ATOM 919 C CA . GLU A 1 112 ? 15.490 -1.533 -46.254 1.00 88.38 112 GLU A CA 1
ATOM 920 C C . GLU A 1 112 ? 16.826 -1.105 -46.901 1.00 88.38 112 GLU A C 1
ATOM 922 O O . GLU A 1 112 ? 16.980 -1.096 -48.127 1.00 88.38 112 GLU A O 1
ATOM 927 N N . ILE A 1 113 ? 17.832 -0.752 -46.094 1.00 88.75 113 ILE A N 1
ATOM 928 C CA . ILE A 1 113 ? 19.163 -0.358 -46.559 1.00 88.75 113 ILE A CA 1
ATOM 929 C C . ILE A 1 113 ? 20.032 -1.610 -46.697 1.00 88.75 113 ILE A C 1
ATOM 931 O O . ILE A 1 113 ? 20.440 -2.202 -45.710 1.00 88.75 113 ILE A O 1
ATOM 935 N N . LYS A 1 114 ? 20.402 -1.978 -47.927 1.00 85.88 114 LYS A N 1
ATOM 936 C CA . LYS A 1 114 ? 21.216 -3.185 -48.194 1.00 85.88 114 LYS A CA 1
ATOM 937 C C . LYS A 1 114 ? 22.662 -3.122 -47.674 1.00 85.88 114 LYS A C 1
ATOM 939 O O . LYS A 1 114 ? 23.322 -4.152 -47.597 1.00 85.88 114 LYS A O 1
ATOM 944 N N . ASP A 1 115 ? 23.173 -1.926 -47.383 1.00 90.44 115 ASP A N 1
ATOM 945 C CA . ASP A 1 115 ? 24.555 -1.704 -46.942 1.00 90.44 115 ASP A CA 1
ATOM 946 C C . ASP A 1 115 ? 24.650 -1.601 -45.412 1.00 90.44 115 ASP A C 1
ATOM 948 O O . ASP A 1 115 ? 24.291 -0.580 -44.818 1.00 90.44 115 ASP A O 1
ATOM 952 N N . ILE A 1 116 ? 25.210 -2.644 -44.794 1.00 87.06 116 ILE A N 1
ATOM 953 C CA . ILE A 1 116 ? 25.426 -2.754 -43.344 1.00 87.06 116 ILE A CA 1
ATOM 954 C C . ILE A 1 116 ? 26.344 -1.646 -42.809 1.00 87.06 116 ILE A C 1
ATOM 956 O O . ILE A 1 116 ? 26.132 -1.134 -41.709 1.00 87.06 116 ILE A O 1
ATOM 960 N N . ASN A 1 117 ? 27.357 -1.218 -43.569 1.00 88.94 117 ASN A N 1
ATOM 961 C CA . ASN A 1 117 ? 28.252 -0.149 -43.116 1.00 88.94 117 ASN A CA 1
ATOM 962 C C . ASN A 1 117 ? 27.515 1.189 -43.062 1.00 88.94 117 ASN A C 1
ATOM 964 O O . ASN A 1 117 ? 27.710 1.979 -42.133 1.00 88.94 117 ASN A O 1
ATOM 968 N N . LYS A 1 118 ? 26.616 1.420 -44.024 1.00 88.62 118 LYS A N 1
ATOM 969 C CA . LYS A 1 118 ? 25.738 2.589 -44.026 1.00 88.62 118 LYS A CA 1
ATOM 970 C C . LYS A 1 118 ? 24.732 2.541 -42.875 1.00 88.62 118 LYS A C 1
ATOM 972 O O . LYS A 1 118 ? 24.541 3.566 -42.225 1.00 88.62 118 LYS A O 1
ATOM 977 N N . GLN A 1 119 ? 24.154 1.375 -42.572 1.00 86.75 119 GLN A N 1
ATOM 978 C CA . GLN A 1 119 ? 23.288 1.192 -41.398 1.00 86.75 119 GLN A CA 1
ATOM 979 C C . GLN A 1 119 ? 24.024 1.549 -40.095 1.00 86.75 119 GLN A C 1
ATOM 981 O O . GLN A 1 119 ? 23.563 2.407 -39.340 1.00 86.75 119 GLN A O 1
ATOM 986 N N . LYS A 1 120 ? 25.225 0.990 -39.879 1.00 87.69 120 LYS A N 1
ATOM 987 C CA . LYS A 1 120 ? 26.064 1.291 -38.703 1.00 87.69 120 LYS A CA 1
ATOM 988 C C . LYS A 1 120 ? 26.427 2.776 -38.618 1.00 87.69 120 LYS A C 1
ATOM 990 O O . LYS A 1 120 ? 26.362 3.374 -37.547 1.00 87.69 120 LYS A O 1
ATOM 995 N N . SER A 1 121 ? 26.741 3.415 -39.748 1.00 87.56 121 SER A N 1
ATOM 996 C CA . SER A 1 121 ? 27.005 4.860 -39.789 1.00 87.56 121 SER A CA 1
ATOM 997 C C . SER A 1 121 ? 25.796 5.697 -39.355 1.00 87.56 121 SER A C 1
ATOM 999 O O . SER A 1 121 ? 25.982 6.705 -38.673 1.00 87.56 121 SER A O 1
ATOM 1001 N N . ILE A 1 122 ? 24.576 5.303 -39.734 1.00 88.00 122 ILE A N 1
ATOM 1002 C CA . ILE A 1 122 ? 23.347 5.996 -39.321 1.00 88.00 122 ILE A CA 1
ATOM 1003 C C . ILE A 1 122 ? 23.147 5.852 -37.809 1.00 88.00 122 ILE A C 1
ATOM 1005 O O . ILE A 1 122 ? 22.943 6.858 -37.133 1.00 88.00 122 ILE A O 1
ATOM 1009 N N . ILE A 1 123 ? 23.288 4.639 -37.260 1.00 86.81 123 ILE A N 1
ATOM 1010 C CA . ILE A 1 123 ? 23.153 4.390 -35.814 1.00 86.81 123 ILE A CA 1
ATOM 1011 C C . ILE A 1 123 ? 24.159 5.225 -35.017 1.00 86.81 123 ILE A C 1
ATOM 1013 O O . ILE A 1 123 ? 23.795 5.849 -34.023 1.00 86.81 123 ILE A O 1
ATOM 1017 N N . ARG A 1 124 ? 25.417 5.312 -35.468 1.00 85.19 124 ARG A N 1
ATOM 1018 C CA . ARG A 1 124 ? 26.434 6.165 -34.826 1.00 85.19 124 ARG A CA 1
ATOM 1019 C C . ARG A 1 124 ? 26.046 7.640 -34.820 1.00 85.19 124 ARG A C 1
ATOM 1021 O O . ARG A 1 124 ? 26.297 8.308 -33.824 1.00 85.19 124 ARG A O 1
ATOM 1028 N N . GLY A 1 125 ? 25.409 8.127 -35.886 1.00 83.19 125 GLY A N 1
ATOM 1029 C CA . GLY A 1 125 ? 24.839 9.476 -35.924 1.00 83.19 125 GLY A CA 1
ATOM 1030 C C . GLY A 1 125 ? 23.700 9.669 -34.918 1.00 83.19 125 GLY A C 1
ATOM 1031 O O . GLY A 1 125 ? 23.587 10.733 -34.316 1.00 83.19 125 GLY A O 1
ATOM 1032 N N . LEU A 1 126 ? 22.898 8.626 -34.680 1.00 83.19 126 LEU A N 1
ATOM 1033 C CA . LEU A 1 126 ? 21.815 8.641 -33.694 1.00 83.19 126 LEU A CA 1
ATOM 1034 C C . LEU A 1 126 ? 22.307 8.574 -32.244 1.00 83.19 126 LEU A C 1
ATOM 1036 O O . LEU A 1 126 ? 21.587 9.039 -31.370 1.00 83.19 126 LEU A O 1
ATOM 1040 N N . LYS A 1 127 ? 23.523 8.081 -31.961 1.00 75.12 127 LYS A N 1
ATOM 1041 C CA . LYS A 1 127 ? 24.085 8.052 -30.591 1.00 75.12 127 LYS A CA 1
ATOM 1042 C C . LYS A 1 127 ? 24.189 9.435 -29.933 1.00 75.12 127 LYS A C 1
ATOM 1044 O O . LYS A 1 127 ? 24.252 9.512 -28.713 1.00 75.12 127 LYS A O 1
ATOM 1049 N N . GLY A 1 128 ? 24.189 10.518 -30.716 1.00 64.88 128 GLY A N 1
ATOM 1050 C CA . GLY A 1 128 ? 24.112 11.891 -30.199 1.00 64.88 128 GLY A CA 1
ATOM 1051 C C . GLY A 1 128 ? 22.710 12.319 -29.744 1.00 64.88 128 GLY A C 1
ATOM 1052 O O . GLY A 1 128 ? 22.553 13.396 -29.173 1.00 64.88 128 GLY A O 1
ATOM 1053 N N . ALA A 1 129 ? 21.675 11.511 -29.995 1.00 70.38 129 ALA A N 1
ATOM 1054 C CA . ALA A 1 129 ? 20.337 11.742 -29.474 1.00 70.38 129 ALA A CA 1
ATOM 1055 C C . ALA A 1 129 ? 20.269 11.270 -28.016 1.00 70.38 129 ALA A C 1
ATOM 1057 O O . ALA A 1 129 ? 20.297 10.076 -27.724 1.00 70.38 129 ALA A O 1
ATOM 1058 N N . SER A 1 130 ? 20.156 12.219 -27.088 1.00 69.38 130 SER A N 1
ATOM 1059 C CA . SER A 1 130 ? 19.951 11.922 -25.670 1.00 69.38 130 SER A CA 1
ATOM 1060 C C . SER A 1 130 ? 18.564 11.305 -25.441 1.00 69.38 130 SER A C 1
ATOM 1062 O O . SER A 1 130 ? 17.568 12.025 -25.342 1.00 69.38 130 SER A O 1
ATOM 1064 N N . ILE A 1 131 ? 18.498 9.979 -25.301 1.00 80.25 131 ILE A N 1
ATOM 1065 C CA . ILE A 1 131 ? 17.290 9.257 -24.886 1.00 80.25 131 ILE A CA 1
ATOM 1066 C C . ILE A 1 131 ? 17.270 9.142 -23.357 1.00 80.25 131 ILE A C 1
ATOM 1068 O O . ILE A 1 131 ? 18.269 8.809 -22.724 1.00 80.25 131 ILE A O 1
ATOM 1072 N N . LEU A 1 132 ? 16.120 9.427 -22.743 1.00 82.06 132 LEU A N 1
ATOM 1073 C CA . LEU A 1 132 ? 15.974 9.407 -21.288 1.00 82.06 132 LEU A CA 1
ATOM 1074 C C . LEU A 1 132 ? 16.324 8.024 -20.705 1.00 82.06 132 LEU A C 1
ATOM 1076 O O . LEU A 1 132 ? 15.716 7.018 -21.075 1.00 82.06 132 LEU A O 1
ATOM 1080 N N . LEU A 1 133 ? 17.279 8.001 -19.766 1.00 85.62 133 LEU A N 1
ATOM 1081 C CA . LEU A 1 133 ? 17.700 6.823 -18.989 1.00 85.62 133 LEU A CA 1
ATOM 1082 C C . LEU A 1 133 ? 18.115 5.598 -19.829 1.00 85.62 133 LEU A C 1
ATOM 1084 O O . LEU A 1 133 ? 18.069 4.470 -19.340 1.00 85.62 133 LEU A O 1
ATOM 1088 N N . SER A 1 134 ? 18.487 5.806 -21.093 1.00 86.56 134 SER A N 1
ATOM 1089 C CA . SER A 1 134 ? 18.742 4.740 -22.066 1.00 86.56 134 SER A CA 1
ATOM 1090 C C . SER A 1 134 ? 19.939 5.089 -22.943 1.00 86.56 134 SER A C 1
ATOM 1092 O O . SER A 1 134 ? 20.275 6.263 -23.094 1.00 86.56 134 SER A O 1
ATOM 1094 N N . ASN A 1 135 ? 20.557 4.082 -23.553 1.00 86.50 135 ASN A N 1
ATOM 1095 C CA . ASN A 1 135 ? 21.693 4.264 -24.450 1.00 86.50 135 ASN A CA 1
ATOM 1096 C C . ASN A 1 135 ? 21.482 3.532 -25.777 1.00 86.50 135 ASN A C 1
ATOM 1098 O O . ASN A 1 135 ? 20.931 2.438 -25.799 1.00 86.50 135 ASN A O 1
ATOM 1102 N N . ILE A 1 136 ? 21.938 4.123 -26.881 1.00 87.62 136 ILE A N 1
ATOM 1103 C CA . ILE A 1 136 ? 21.853 3.504 -28.208 1.00 87.62 136 ILE A CA 1
ATOM 1104 C C . ILE A 1 136 ? 23.157 2.763 -28.507 1.00 87.62 136 ILE A C 1
ATOM 1106 O O . ILE A 1 136 ? 24.238 3.359 -28.533 1.00 87.62 136 ILE A O 1
ATOM 1110 N N . GLU A 1 137 ? 23.057 1.474 -28.811 1.00 86.12 137 GLU A N 1
ATOM 1111 C CA . GLU A 1 137 ? 24.160 0.650 -29.296 1.00 86.12 137 GLU A CA 1
ATOM 1112 C C . GLU A 1 137 ? 23.885 0.089 -30.696 1.00 86.12 137 GLU A C 1
ATOM 1114 O O . GLU A 1 137 ? 22.750 0.027 -31.167 1.00 86.12 137 GLU A O 1
ATOM 1119 N N . GLU A 1 138 ? 24.968 -0.256 -31.394 1.00 83.94 138 GLU A N 1
ATOM 1120 C CA . GLU A 1 138 ? 24.905 -0.985 -32.662 1.00 83.94 138 GLU A CA 1
ATOM 1121 C C . GLU A 1 138 ? 25.120 -2.464 -32.350 1.00 83.94 138 GLU A C 1
ATOM 1123 O O . GLU A 1 138 ? 26.079 -2.805 -31.655 1.00 83.94 138 GLU A O 1
ATOM 1128 N N . ASN A 1 139 ? 24.241 -3.336 -32.840 1.00 79.44 139 ASN A N 1
ATOM 1129 C CA . ASN A 1 139 ? 24.449 -4.772 -32.715 1.00 79.44 139 ASN A CA 1
ATOM 1130 C C . ASN A 1 139 ? 25.288 -5.321 -33.889 1.00 79.44 139 ASN A C 1
ATOM 1132 O O . ASN A 1 139 ? 25.624 -4.607 -34.845 1.00 79.44 139 ASN A O 1
ATOM 1136 N N . GLU A 1 140 ? 25.663 -6.600 -33.810 1.00 74.81 140 GLU A N 1
ATOM 1137 C CA . GLU A 1 140 ? 26.521 -7.244 -34.816 1.00 74.81 140 GLU A CA 1
ATOM 1138 C C . GLU A 1 140 ? 25.888 -7.224 -36.221 1.00 74.81 140 GLU A C 1
ATOM 1140 O O . GLU A 1 140 ? 26.597 -6.963 -37.202 1.00 74.81 140 GLU A O 1
ATOM 1145 N N . ASP A 1 141 ? 24.557 -7.336 -36.282 1.00 76.12 141 ASP A N 1
ATOM 1146 C CA . ASP A 1 141 ? 23.727 -7.363 -37.493 1.00 76.12 141 ASP A CA 1
ATOM 1147 C C . ASP A 1 141 ? 23.506 -5.983 -38.141 1.00 76.12 141 ASP A C 1
ATOM 1149 O O . ASP A 1 141 ? 22.851 -5.883 -39.176 1.00 76.12 141 ASP A O 1
ATOM 1153 N N . GLY A 1 142 ? 24.048 -4.902 -37.564 1.00 75.62 142 GLY A N 1
ATOM 1154 C CA . GLY A 1 142 ? 23.861 -3.541 -38.084 1.00 75.62 142 GLY A CA 1
ATOM 1155 C C . GLY A 1 142 ? 22.506 -2.918 -37.741 1.00 75.62 142 GLY A C 1
ATOM 1156 O O . GLY A 1 142 ? 22.142 -1.895 -38.320 1.00 75.62 142 GLY A O 1
ATOM 1157 N N . LEU A 1 143 ? 21.783 -3.499 -36.786 1.00 84.19 143 LEU A N 1
ATOM 1158 C CA . LEU A 1 143 ? 20.548 -2.962 -36.230 1.00 84.19 143 LEU A CA 1
ATOM 1159 C C . LEU A 1 143 ? 20.827 -2.150 -34.961 1.00 84.19 143 LEU A C 1
ATOM 1161 O O . LEU A 1 143 ? 21.844 -2.306 -34.279 1.00 84.19 143 LEU A O 1
ATOM 1165 N N . MET A 1 144 ? 19.897 -1.254 -34.664 1.00 87.75 144 MET A N 1
ATOM 1166 C CA . MET A 1 144 ? 19.905 -0.434 -33.466 1.00 87.75 144 MET A CA 1
ATOM 1167 C C . MET A 1 144 ? 19.379 -1.241 -32.276 1.00 87.75 144 MET A C 1
ATOM 1169 O O . MET A 1 144 ? 18.338 -1.888 -32.385 1.00 87.75 144 MET A O 1
ATOM 1173 N N . ASP A 1 145 ? 20.065 -1.148 -31.141 1.00 87.69 145 ASP A N 1
ATOM 1174 C CA . ASP A 1 145 ? 19.615 -1.661 -29.845 1.00 87.69 145 ASP A CA 1
ATOM 1175 C C . ASP A 1 145 ? 19.571 -0.505 -28.840 1.00 87.69 145 ASP A C 1
ATOM 1177 O O . ASP A 1 145 ? 20.564 0.197 -28.640 1.00 87.69 145 ASP A O 1
ATOM 1181 N N . ILE A 1 146 ? 18.412 -0.271 -28.225 1.00 88.50 146 ILE A N 1
ATOM 1182 C CA . ILE A 1 146 ? 18.275 0.716 -27.153 1.00 88.50 146 ILE A CA 1
ATOM 1183 C C . ILE A 1 146 ? 18.425 0.008 -25.805 1.00 88.50 146 ILE A C 1
ATOM 1185 O O . ILE A 1 146 ? 17.477 -0.593 -25.298 1.00 88.50 146 ILE A O 1
ATOM 1189 N N . GLN A 1 147 ? 19.589 0.131 -25.181 1.00 87.25 147 GLN A N 1
ATOM 1190 C CA . GLN A 1 147 ? 19.878 -0.448 -23.875 1.00 87.25 147 GLN A CA 1
ATOM 1191 C C . GLN A 1 147 ? 19.258 0.368 -22.743 1.00 87.25 147 GLN A C 1
ATOM 1193 O O . GLN A 1 147 ? 19.400 1.589 -22.671 1.00 87.25 147 GLN A O 1
ATOM 1198 N N . ILE A 1 148 ? 18.600 -0.337 -21.825 1.00 87.06 148 ILE A N 1
ATOM 1199 C CA . ILE A 1 148 ? 17.996 0.216 -20.601 1.00 87.06 148 ILE A CA 1
ATOM 1200 C C . ILE A 1 148 ? 18.797 -0.135 -19.340 1.00 87.06 148 ILE A C 1
ATOM 1202 O O . ILE A 1 148 ? 18.496 0.366 -18.257 1.00 87.06 148 ILE A O 1
ATOM 1206 N N . ASP A 1 149 ? 19.811 -0.982 -19.507 1.00 86.94 149 ASP A N 1
ATOM 1207 C CA . ASP A 1 149 ? 20.834 -1.331 -18.532 1.00 86.94 149 ASP A CA 1
ATOM 1208 C C . ASP A 1 149 ? 22.192 -1.246 -19.239 1.00 86.94 149 ASP A C 1
ATOM 1210 O O . ASP A 1 149 ? 22.464 -1.988 -20.182 1.00 86.94 149 ASP A O 1
ATOM 1214 N N . PHE A 1 150 ? 22.993 -0.248 -18.877 1.00 84.00 150 PHE A N 1
ATOM 1215 C CA . PHE A 1 150 ? 24.255 0.077 -19.536 1.00 84.00 150 PHE A CA 1
ATOM 1216 C C . PHE A 1 150 ? 25.206 0.763 -18.554 1.00 84.00 150 PHE A C 1
ATOM 1218 O O . PHE A 1 150 ? 24.794 1.305 -17.528 1.00 84.00 150 PHE A O 1
ATOM 1225 N N . ASP A 1 151 ? 26.499 0.775 -18.885 1.00 83.12 151 ASP A N 1
ATOM 1226 C CA . ASP A 1 151 ? 27.488 1.500 -18.088 1.00 83.12 151 ASP A CA 1
ATOM 1227 C C . ASP A 1 151 ? 27.195 3.008 -18.103 1.00 83.12 151 ASP A C 1
ATOM 1229 O O . ASP A 1 151 ? 27.257 3.661 -19.145 1.00 83.12 151 ASP A O 1
ATOM 1233 N N . LYS A 1 152 ? 26.925 3.569 -16.922 1.00 83.06 152 LYS A N 1
ATOM 1234 C CA . LYS A 1 152 ? 26.618 4.988 -16.702 1.00 83.06 152 LYS A CA 1
ATOM 1235 C C . LYS A 1 152 ? 27.727 5.932 -17.180 1.00 83.06 152 LYS A C 1
ATOM 1237 O O . LYS A 1 152 ? 27.447 7.101 -17.437 1.00 83.06 152 LYS A O 1
ATOM 1242 N N . SER A 1 153 ? 28.961 5.451 -17.356 1.00 77.94 153 SER A N 1
ATOM 1243 C CA . SER A 1 153 ? 30.036 6.221 -18.000 1.00 77.94 153 SER A CA 1
ATOM 1244 C C . SER A 1 153 ? 29.707 6.627 -19.447 1.00 77.94 153 SER A C 1
ATOM 1246 O O . SER A 1 153 ? 30.248 7.613 -19.943 1.00 77.94 153 SER A O 1
ATOM 1248 N N . LYS A 1 154 ? 28.776 5.917 -20.102 1.00 76.44 154 LYS A N 1
ATOM 1249 C CA . LYS A 1 154 ? 28.315 6.172 -21.475 1.00 76.44 154 LYS A CA 1
ATOM 1250 C C . LYS A 1 154 ? 27.287 7.301 -21.586 1.00 76.44 154 LYS A C 1
ATOM 1252 O O . LYS A 1 154 ? 26.896 7.643 -22.698 1.00 76.44 154 LYS A O 1
ATOM 1257 N N . TYR A 1 155 ? 26.831 7.878 -20.471 1.00 75.88 155 TYR A N 1
ATOM 1258 C CA . TYR A 1 155 ? 25.915 9.015 -20.518 1.00 75.88 155 TYR A CA 1
ATOM 1259 C C . TYR A 1 155 ? 26.542 10.226 -21.212 1.00 75.88 155 TYR A C 1
ATOM 1261 O O . TYR A 1 155 ? 27.666 10.624 -20.901 1.00 75.88 155 TYR A O 1
ATOM 1269 N N . ASP A 1 156 ? 25.760 10.882 -22.071 1.00 68.31 156 ASP A N 1
ATOM 1270 C CA . ASP A 1 156 ? 26.165 12.149 -22.669 1.00 68.31 156 ASP A CA 1
ATOM 1271 C C . ASP A 1 156 ? 26.376 13.223 -21.584 1.00 68.31 156 ASP A C 1
ATOM 1273 O O . ASP A 1 156 ? 25.570 13.427 -20.665 1.00 68.31 156 ASP A O 1
ATOM 1277 N N . SER A 1 157 ? 27.477 13.955 -21.732 1.00 67.81 157 SER A N 1
ATOM 1278 C CA . SER A 1 157 ? 27.801 15.186 -21.022 1.00 67.81 157 SER A CA 1
ATOM 1279 C C . SER A 1 157 ? 26.687 16.247 -21.035 1.00 67.81 157 SER A C 1
ATOM 1281 O O . SER A 1 157 ? 26.656 17.073 -20.122 1.00 67.81 157 SER A O 1
ATOM 1283 N N . GLY A 1 158 ? 25.761 16.203 -22.000 1.00 66.69 158 GLY A N 1
ATOM 1284 C CA . GLY A 1 158 ? 24.589 17.083 -22.091 1.00 66.69 158 GLY A CA 1
ATOM 1285 C C . GLY A 1 158 ? 23.422 16.748 -21.147 1.00 66.69 158 GLY A C 1
ATOM 1286 O O . GLY A 1 158 ? 22.549 17.588 -20.932 1.00 66.69 158 GLY A O 1
ATOM 1287 N N . ILE A 1 159 ? 23.389 15.556 -20.538 1.00 67.69 159 ILE A N 1
ATOM 1288 C CA . ILE A 1 159 ? 22.280 15.123 -19.666 1.00 67.69 159 ILE A CA 1
ATOM 1289 C C . ILE A 1 159 ? 22.462 15.687 -18.247 1.00 67.69 159 ILE A C 1
ATOM 1291 O O . ILE A 1 159 ? 23.570 15.630 -17.717 1.00 67.69 159 ILE A O 1
ATOM 1295 N N . PRO A 1 160 ? 21.422 16.185 -17.553 1.00 72.88 160 PRO A N 1
ATOM 1296 C CA . PRO A 1 160 ? 21.535 16.594 -16.152 1.00 72.88 160 PRO A CA 1
ATOM 1297 C C . PRO A 1 160 ? 22.189 15.521 -15.267 1.00 72.88 160 PRO A C 1
ATOM 1299 O O . PRO A 1 160 ? 21.773 14.367 -15.289 1.00 72.88 160 PRO A O 1
ATOM 1302 N N . PHE A 1 161 ? 23.173 15.895 -14.438 1.00 70.56 161 PHE A N 1
ATOM 1303 C CA . PHE A 1 161 ? 23.928 14.954 -13.588 1.00 70.56 161 PHE A CA 1
ATOM 1304 C C . PHE A 1 161 ? 23.030 14.015 -12.766 1.00 70.56 161 PHE A C 1
ATOM 1306 O O . PHE A 1 161 ? 23.326 12.831 -12.646 1.00 70.56 161 PHE A O 1
ATOM 1313 N N . ARG A 1 162 ? 21.895 14.516 -12.258 1.00 67.12 162 ARG A N 1
ATOM 1314 C CA . ARG A 1 162 ? 20.914 13.717 -11.500 1.00 67.12 162 ARG A CA 1
ATOM 1315 C C . ARG A 1 162 ? 20.325 12.557 -12.309 1.00 67.12 162 ARG A C 1
ATOM 1317 O O . ARG A 1 162 ? 20.072 11.506 -11.741 1.00 67.12 162 ARG A O 1
ATOM 1324 N N . LEU A 1 163 ? 20.145 12.728 -13.619 1.00 65.75 163 LEU A N 1
ATOM 1325 C CA . LEU A 1 163 ? 19.637 11.684 -14.513 1.00 65.75 163 LEU A CA 1
ATOM 1326 C C . LEU A 1 163 ? 20.719 10.669 -14.906 1.00 65.75 163 LEU A C 1
ATOM 1328 O O . LEU A 1 163 ? 20.386 9.586 -15.364 1.00 65.75 163 LEU A O 1
ATOM 1332 N N . ARG A 1 164 ? 22.005 10.978 -14.682 1.00 68.31 164 ARG A N 1
ATOM 1333 C CA . ARG A 1 164 ? 23.118 10.045 -14.930 1.00 68.31 164 ARG A CA 1
ATOM 1334 C C . ARG A 1 164 ? 23.372 9.070 -13.780 1.00 68.31 164 ARG A C 1
ATOM 1336 O O . ARG A 1 164 ? 24.248 8.217 -13.871 1.00 68.31 164 ARG A O 1
ATOM 1343 N N . GLN A 1 165 ? 22.649 9.220 -12.670 1.00 75.56 165 GLN A N 1
ATOM 1344 C CA . GLN A 1 165 ? 22.863 8.414 -11.465 1.00 75.56 165 GLN A CA 1
ATOM 1345 C C . GLN A 1 165 ? 22.278 7.005 -11.584 1.00 75.56 165 GLN A C 1
ATOM 1347 O O . GLN A 1 165 ? 22.677 6.113 -10.832 1.00 75.56 165 GLN A O 1
ATOM 1352 N N . SER A 1 166 ? 21.348 6.804 -12.519 1.00 83.25 166 SER A N 1
ATOM 1353 C CA . SER A 1 166 ? 20.581 5.568 -12.648 1.00 83.25 166 SER A CA 1
ATOM 1354 C C . SER A 1 166 ? 20.378 5.208 -14.112 1.00 83.25 166 SER A C 1
ATOM 1356 O O . SER A 1 166 ? 20.158 6.106 -14.918 1.00 83.25 166 SER A O 1
ATOM 1358 N N . THR A 1 167 ? 20.417 3.929 -14.465 1.00 89.19 167 THR A N 1
ATOM 1359 C CA . THR A 1 167 ? 19.827 3.430 -15.721 1.00 89.19 167 THR A CA 1
ATOM 1360 C C . THR A 1 167 ? 18.302 3.333 -15.582 1.00 89.19 167 THR A C 1
ATOM 1362 O O . THR A 1 167 ? 17.765 3.458 -14.474 1.00 89.19 167 THR A O 1
ATOM 1365 N N . LEU A 1 168 ? 17.569 3.120 -16.680 1.00 89.19 168 LEU A N 1
ATOM 1366 C CA . LEU A 1 168 ? 16.120 2.912 -16.604 1.00 89.19 168 LEU A CA 1
ATOM 1367 C C . LEU A 1 168 ? 15.781 1.664 -15.777 1.00 89.19 168 LEU A C 1
ATOM 1369 O O . LEU A 1 168 ? 14.873 1.724 -14.949 1.00 89.19 168 LEU A O 1
ATOM 1373 N N . LEU A 1 169 ? 16.538 0.572 -15.936 1.00 88.31 169 LEU A N 1
ATOM 1374 C CA . LEU A 1 169 ? 16.355 -0.631 -15.123 1.00 88.31 169 LEU A CA 1
ATOM 1375 C C . LEU A 1 169 ? 16.576 -0.344 -13.630 1.00 88.31 169 LEU A C 1
ATOM 1377 O O . LEU A 1 169 ? 15.710 -0.663 -12.818 1.00 88.31 169 LEU A O 1
ATOM 1381 N N . GLU A 1 170 ? 17.673 0.328 -13.267 1.00 89.81 170 GLU A N 1
ATOM 1382 C CA . GLU A 1 170 ? 17.952 0.695 -11.871 1.00 89.81 170 GLU A CA 1
ATOM 1383 C C . GLU A 1 170 ? 16.847 1.589 -11.285 1.00 89.81 170 GLU A C 1
ATOM 1385 O O . GLU A 1 170 ? 16.420 1.398 -10.144 1.00 89.81 170 GLU A O 1
ATOM 1390 N N . ALA A 1 171 ? 16.347 2.558 -12.059 1.00 90.12 171 ALA A N 1
ATOM 1391 C CA . ALA A 1 171 ? 15.248 3.421 -11.634 1.00 90.12 171 ALA A CA 1
ATOM 1392 C C . ALA A 1 171 ? 13.971 2.609 -11.353 1.00 90.12 171 ALA A C 1
ATOM 1394 O O . ALA A 1 171 ? 13.339 2.790 -10.308 1.00 90.12 171 ALA A O 1
ATOM 1395 N N . MET A 1 172 ? 13.622 1.673 -12.239 1.00 90.88 172 MET A N 1
ATOM 1396 C CA . MET A 1 172 ? 12.478 0.777 -12.061 1.00 90.88 172 MET A CA 1
ATOM 1397 C C . MET A 1 172 ? 12.636 -0.128 -10.838 1.00 90.88 172 MET A C 1
ATOM 1399 O O . MET A 1 172 ? 11.702 -0.257 -10.049 1.00 90.88 172 MET A O 1
ATOM 1403 N N . GLU A 1 173 ? 13.810 -0.726 -10.639 1.00 90.38 173 GLU A N 1
ATOM 1404 C CA . GLU A 1 173 ? 14.081 -1.582 -9.484 1.00 90.38 173 GLU A CA 1
ATOM 1405 C C . GLU A 1 173 ? 14.010 -0.815 -8.163 1.00 90.38 173 GLU A C 1
ATOM 1407 O O . GLU A 1 173 ? 13.468 -1.320 -7.177 1.00 90.38 173 GLU A O 1
ATOM 1412 N N . ASN A 1 174 ? 14.514 0.418 -8.137 1.00 91.81 174 ASN A N 1
ATOM 1413 C CA . ASN A 1 174 ? 14.434 1.276 -6.961 1.00 91.81 174 ASN A CA 1
ATOM 1414 C C . ASN A 1 174 ? 12.981 1.598 -6.608 1.00 91.81 174 ASN A C 1
ATOM 1416 O O . ASN A 1 174 ? 12.587 1.450 -5.451 1.00 91.81 174 ASN A O 1
ATOM 1420 N N . VAL A 1 175 ? 12.153 1.958 -7.592 1.00 92.25 175 VAL A N 1
ATOM 1421 C CA . VAL A 1 175 ? 10.725 2.185 -7.335 1.00 92.25 175 VAL A CA 1
ATOM 1422 C C . VAL A 1 175 ? 10.013 0.888 -6.950 1.00 92.25 175 VAL A C 1
ATOM 1424 O O . VAL A 1 175 ? 9.209 0.899 -6.022 1.00 92.25 175 VAL A O 1
ATOM 1427 N N . LYS A 1 176 ? 10.342 -0.256 -7.562 1.00 91.75 176 LYS A N 1
ATOM 1428 C CA . LYS A 1 176 ? 9.801 -1.565 -7.159 1.00 91.75 176 LYS A CA 1
ATOM 1429 C C . LYS A 1 176 ? 10.083 -1.861 -5.685 1.00 91.75 176 LYS A C 1
ATOM 1431 O O . LYS A 1 176 ? 9.176 -2.294 -4.977 1.00 91.75 176 LYS A O 1
ATOM 1436 N N . LYS A 1 177 ? 11.301 -1.589 -5.204 1.00 93.38 177 LYS A N 1
ATOM 1437 C CA . LYS A 1 177 ? 11.653 -1.721 -3.779 1.00 93.38 177 LYS A CA 1
ATOM 1438 C C . LYS A 1 177 ? 10.799 -0.807 -2.899 1.00 93.38 177 LYS A C 1
ATOM 1440 O O . LYS A 1 177 ? 10.305 -1.272 -1.879 1.00 93.38 177 LYS A O 1
ATOM 1445 N N . LEU A 1 178 ? 10.567 0.443 -3.310 1.00 94.12 178 LEU A N 1
ATOM 1446 C CA . LEU A 1 178 ? 9.695 1.377 -2.582 1.00 94.12 178 LEU A CA 1
ATOM 1447 C C . LEU A 1 178 ? 8.242 0.888 -2.517 1.00 94.12 178 LEU A C 1
ATOM 1449 O O . LEU A 1 178 ? 7.634 0.931 -1.452 1.00 94.12 178 LEU A O 1
ATOM 1453 N N . VAL A 1 179 ? 7.692 0.374 -3.623 1.00 93.06 179 VAL A N 1
ATOM 1454 C CA . VAL A 1 179 ? 6.350 -0.233 -3.632 1.00 93.06 179 VAL A CA 1
ATOM 1455 C C . VAL A 1 179 ? 6.275 -1.383 -2.630 1.00 93.06 179 VAL A C 1
ATOM 1457 O O . VAL A 1 179 ? 5.342 -1.430 -1.831 1.00 93.06 179 VAL A O 1
ATOM 1460 N N . ILE A 1 180 ? 7.245 -2.304 -2.671 1.00 93.94 180 ILE A N 1
ATOM 1461 C CA . ILE A 1 180 ? 7.287 -3.469 -1.778 1.00 93.94 180 ILE A CA 1
ATOM 1462 C C . ILE A 1 180 ? 7.367 -3.015 -0.321 1.00 93.94 180 ILE A C 1
ATOM 1464 O O . ILE A 1 180 ? 6.547 -3.444 0.481 1.00 93.94 180 ILE A O 1
ATOM 1468 N N . ASP A 1 181 ? 8.297 -2.118 0.008 1.00 96.19 181 ASP A N 1
ATOM 1469 C CA . ASP A 1 181 ? 8.477 -1.574 1.358 1.00 96.19 181 ASP A CA 1
ATOM 1470 C C . ASP A 1 181 ? 7.173 -0.985 1.913 1.00 96.19 181 ASP A C 1
ATOM 1472 O O . ASP A 1 181 ? 6.711 -1.357 2.996 1.00 96.19 181 ASP A O 1
ATOM 1476 N N . ARG A 1 182 ? 6.521 -0.116 1.130 1.00 96.31 182 ARG A N 1
ATOM 1477 C CA . ARG A 1 182 ? 5.271 0.531 1.542 1.00 96.31 182 ARG A CA 1
ATOM 1478 C C . ARG A 1 182 ? 4.107 -0.440 1.644 1.00 96.31 182 ARG A C 1
ATOM 1480 O O . ARG A 1 182 ? 3.321 -0.328 2.584 1.00 96.31 182 ARG A O 1
ATOM 1487 N N . ALA A 1 183 ? 4.011 -1.413 0.743 1.00 95.81 183 ALA A N 1
ATOM 1488 C CA . ALA A 1 183 ? 2.975 -2.435 0.802 1.00 95.81 183 ALA A CA 1
ATOM 1489 C C . ALA A 1 183 ? 3.162 -3.372 2.004 1.00 95.81 183 ALA A C 1
ATOM 1491 O O . ALA A 1 183 ? 2.205 -3.632 2.728 1.00 95.81 183 ALA A O 1
ATOM 1492 N N . VAL A 1 184 ? 4.391 -3.818 2.277 1.00 97.50 184 VAL A N 1
ATOM 1493 C CA . VAL A 1 184 ? 4.721 -4.620 3.465 1.00 97.50 184 VAL A CA 1
ATOM 1494 C C . VAL A 1 184 ? 4.378 -3.847 4.736 1.00 97.50 184 VAL A C 1
ATOM 1496 O O . VAL A 1 184 ? 3.741 -4.391 5.640 1.00 97.50 184 VAL A O 1
ATOM 1499 N N . LYS A 1 185 ? 4.734 -2.560 4.803 1.00 98.06 185 LYS A N 1
ATOM 1500 C CA . LYS A 1 185 ? 4.379 -1.691 5.929 1.00 98.06 185 LYS A CA 1
ATOM 1501 C C . LYS A 1 185 ? 2.867 -1.567 6.110 1.00 98.06 185 LYS A C 1
ATOM 1503 O O . LYS A 1 185 ? 2.386 -1.724 7.230 1.00 98.06 185 LYS A O 1
ATOM 1508 N N . PHE A 1 186 ? 2.123 -1.357 5.023 1.00 98.06 186 PHE A N 1
ATOM 1509 C CA . PHE A 1 186 ? 0.660 -1.327 5.037 1.00 98.06 186 PHE A CA 1
ATOM 1510 C C . PHE A 1 186 ? 0.076 -2.630 5.604 1.00 98.06 186 PHE A C 1
ATOM 1512 O O . PHE A 1 186 ? -0.694 -2.580 6.559 1.00 98.06 186 PHE A O 1
ATOM 1519 N N . LEU A 1 187 ? 0.477 -3.789 5.068 1.00 97.69 187 LEU A N 1
ATOM 1520 C CA . LEU A 1 187 ? -0.042 -5.100 5.487 1.00 97.69 187 LEU A CA 1
ATOM 1521 C C . LEU A 1 187 ? 0.280 -5.391 6.959 1.00 97.69 187 LEU A C 1
ATOM 1523 O O . LEU A 1 187 ? -0.546 -5.920 7.704 1.00 97.69 187 LEU A O 1
ATOM 1527 N N . SER A 1 188 ? 1.474 -4.992 7.399 1.00 98.25 188 SER A N 1
ATOM 1528 C CA . SER A 1 188 ? 1.909 -5.147 8.789 1.00 98.25 188 SER A CA 1
ATOM 1529 C C . SER A 1 188 ? 1.060 -4.299 9.743 1.00 98.25 188 SER A C 1
ATOM 1531 O O . SER A 1 188 ? 0.664 -4.768 10.809 1.00 98.25 188 SER A O 1
ATOM 1533 N N . TRP A 1 189 ? 0.735 -3.063 9.357 1.00 98.38 189 TRP A N 1
ATOM 1534 C CA . TRP A 1 189 ? -0.117 -2.172 10.150 1.00 98.38 189 TRP A CA 1
ATOM 1535 C C . TRP A 1 189 ? -1.581 -2.618 10.147 1.00 98.38 189 TRP A C 1
ATOM 1537 O O . TRP A 1 189 ? -2.206 -2.620 11.203 1.00 98.38 189 TRP A O 1
ATOM 1547 N N . GLU A 1 190 ? -2.118 -3.058 9.006 1.00 98.19 190 GLU A N 1
ATOM 1548 C CA . GLU A 1 190 ? -3.464 -3.638 8.914 1.00 98.19 190 GLU A CA 1
ATOM 1549 C C . GLU A 1 190 ? -3.614 -4.817 9.878 1.00 98.19 190 GLU A C 1
ATOM 1551 O O . GLU A 1 190 ? -4.545 -4.842 10.689 1.00 98.19 190 GLU A O 1
ATOM 1556 N N . LYS A 1 191 ? -2.662 -5.760 9.854 1.00 98.00 191 LYS A N 1
ATOM 1557 C CA . LYS A 1 191 ? -2.674 -6.902 10.771 1.00 98.00 191 LYS A CA 1
ATOM 1558 C C . LYS A 1 191 ? -2.642 -6.455 12.232 1.00 98.00 191 LYS A C 1
ATOM 1560 O O . LYS A 1 191 ? -3.397 -6.989 13.042 1.00 98.00 191 LYS A O 1
ATOM 1565 N N . ALA A 1 192 ? -1.815 -5.465 12.569 1.00 98.25 192 ALA A N 1
ATOM 1566 C CA . ALA A 1 192 ? -1.741 -4.928 13.926 1.00 98.25 192 ALA A CA 1
ATOM 1567 C C . ALA A 1 192 ? -3.073 -4.315 14.392 1.00 98.25 192 ALA A C 1
ATOM 1569 O O . ALA A 1 192 ? -3.459 -4.528 15.541 1.00 98.25 192 ALA A O 1
ATOM 1570 N N . ILE A 1 193 ? -3.796 -3.603 13.518 1.00 98.12 193 ILE A N 1
ATOM 1571 C CA . ILE A 1 193 ? -5.125 -3.051 13.835 1.00 98.12 193 ILE A CA 1
ATOM 1572 C C . ILE A 1 193 ? -6.129 -4.175 14.080 1.00 98.12 193 ILE A C 1
ATOM 1574 O O . ILE A 1 193 ? -6.838 -4.144 15.083 1.00 98.12 193 ILE A O 1
ATOM 1578 N N . LEU A 1 194 ? -6.177 -5.176 13.195 1.00 98.12 194 LEU A N 1
ATOM 1579 C CA . LEU A 1 194 ? -7.099 -6.306 13.328 1.00 98.12 194 LEU A CA 1
ATOM 1580 C C . LEU A 1 194 ? -6.860 -7.076 14.632 1.00 98.12 194 LEU A C 1
ATOM 1582 O O . LEU A 1 194 ? -7.808 -7.338 15.370 1.00 98.12 194 LEU A O 1
ATOM 1586 N N . ASP A 1 195 ? -5.598 -7.357 14.958 1.00 98.06 195 ASP A N 1
ATOM 1587 C CA . ASP A 1 195 ? -5.241 -8.024 16.211 1.00 98.06 195 ASP A CA 1
ATOM 1588 C C . ASP A 1 195 ? -5.605 -7.168 17.428 1.00 98.06 195 ASP A C 1
ATOM 1590 O O . ASP A 1 195 ? -6.117 -7.683 18.416 1.00 98.06 195 ASP A O 1
ATOM 1594 N N . TYR A 1 196 ? -5.392 -5.852 17.365 1.00 97.56 196 TYR A N 1
ATOM 1595 C CA . TYR A 1 196 ? -5.767 -4.936 18.442 1.00 97.56 196 TYR A CA 1
ATOM 1596 C C . TYR A 1 196 ? -7.288 -4.881 18.667 1.00 97.56 196 TYR A C 1
ATOM 1598 O O . TYR A 1 196 ? -7.747 -4.870 19.813 1.00 97.56 196 TYR A O 1
ATOM 1606 N N . MET A 1 197 ? -8.088 -4.902 17.597 1.00 97.31 197 MET A N 1
ATOM 1607 C CA . MET A 1 197 ? -9.551 -4.994 17.684 1.00 97.31 197 MET A CA 1
ATOM 1608 C C . MET A 1 197 ? -10.000 -6.301 18.346 1.00 97.31 197 MET A C 1
ATOM 1610 O O . MET A 1 197 ? -10.874 -6.292 19.219 1.00 97.31 197 MET A O 1
ATOM 1614 N N . ASP A 1 198 ? -9.373 -7.417 17.970 1.00 97.06 198 ASP A N 1
ATOM 1615 C CA . ASP A 1 198 ? -9.682 -8.728 18.533 1.00 97.06 198 ASP A CA 1
ATOM 1616 C C . ASP A 1 198 ? -9.271 -8.812 20.018 1.00 97.06 198 ASP A C 1
ATOM 1618 O O . ASP A 1 198 ? -10.076 -9.230 20.854 1.00 97.06 198 ASP A O 1
ATOM 1622 N N . GLU A 1 199 ? -8.073 -8.333 20.376 1.00 96.38 199 GLU A N 1
ATOM 1623 C CA . GLU A 1 199 ? -7.540 -8.308 21.749 1.00 96.38 199 GLU A CA 1
ATOM 1624 C C . GLU A 1 199 ? -8.375 -7.441 22.701 1.00 96.38 199 GLU A C 1
ATOM 1626 O O . GLU A 1 199 ? -8.636 -7.824 23.843 1.00 96.38 199 GLU A O 1
ATOM 1631 N N . THR A 1 200 ? -8.813 -6.268 22.241 1.00 94.81 200 THR A N 1
ATOM 1632 C CA . THR A 1 200 ? -9.668 -5.364 23.030 1.00 94.81 200 THR A CA 1
ATOM 1633 C C . THR A 1 200 ? -11.131 -5.814 23.050 1.00 94.81 200 THR A C 1
ATOM 1635 O O . THR A 1 200 ? -11.940 -5.342 23.858 1.00 94.81 200 THR A O 1
ATOM 1638 N N . GLY A 1 201 ? -11.499 -6.745 22.166 1.00 94.25 201 GLY A N 1
ATOM 1639 C CA . GLY A 1 201 ? -12.871 -7.174 21.946 1.00 94.25 201 GLY A CA 1
ATOM 1640 C C . GLY A 1 201 ? -13.768 -6.078 21.362 1.00 94.25 201 GLY A C 1
ATOM 1641 O O . GLY A 1 201 ? -14.994 -6.203 21.474 1.00 94.25 201 GLY A O 1
ATOM 1642 N N . PHE A 1 202 ? -13.174 -5.030 20.782 1.00 96.06 202 PHE A N 1
ATOM 1643 C CA . PHE A 1 202 ? -13.834 -3.940 20.069 1.00 96.06 202 PHE A CA 1
ATOM 1644 C C . PHE A 1 202 ? -13.921 -4.285 18.575 1.00 96.06 202 PHE A C 1
ATOM 1646 O O . PHE A 1 202 ? -13.208 -3.769 17.718 1.00 96.06 202 PHE A O 1
ATOM 1653 N N . ASN A 1 203 ? -14.801 -5.240 18.273 1.00 94.75 203 ASN A N 1
ATOM 1654 C CA . ASN A 1 203 ? -14.929 -5.847 16.952 1.00 94.75 203 ASN A CA 1
ATOM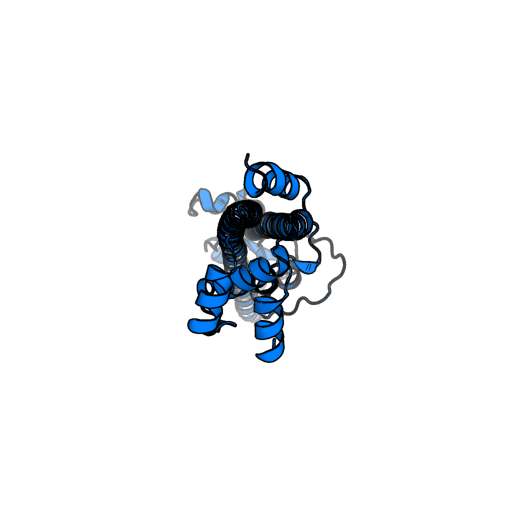 1655 C C . ASN A 1 203 ? -16.061 -5.218 16.141 1.00 94.75 203 ASN A C 1
ATOM 1657 O O . ASN A 1 203 ? -17.139 -5.795 16.008 1.00 94.75 203 ASN A O 1
ATOM 1661 N N . ILE A 1 204 ? -15.794 -4.028 15.615 1.00 97.06 204 ILE A N 1
ATOM 1662 C CA . ILE A 1 204 ? -16.703 -3.285 14.738 1.00 97.06 204 ILE A CA 1
ATOM 1663 C C . ILE A 1 204 ? -16.533 -3.771 13.299 1.00 97.06 204 ILE A C 1
ATOM 1665 O O . ILE A 1 204 ? -15.416 -3.821 12.777 1.00 97.06 204 ILE A O 1
ATOM 1669 N N . LYS A 1 205 ? -17.636 -4.155 12.657 1.00 96.19 205 LYS A N 1
ATOM 1670 C CA . LYS A 1 205 ? -17.615 -4.726 11.310 1.00 96.19 205 LYS A CA 1
ATOM 1671 C C . LYS A 1 205 ? -17.264 -3.658 10.281 1.00 96.19 205 LYS A C 1
ATOM 1673 O O . LYS A 1 205 ? -16.419 -3.922 9.433 1.00 96.19 205 LYS A O 1
ATOM 1678 N N . THR A 1 206 ? -17.824 -2.455 10.404 1.00 97.19 206 THR A N 1
ATOM 1679 C CA . THR A 1 206 ? -17.529 -1.341 9.490 1.00 97.19 206 THR A CA 1
ATOM 1680 C C . THR A 1 206 ? -16.026 -1.085 9.345 1.00 97.19 206 THR A C 1
ATOM 1682 O O . THR A 1 206 ? -15.544 -0.911 8.229 1.00 97.19 206 THR A O 1
ATOM 1685 N N . TYR A 1 207 ? -15.254 -1.122 10.441 1.00 97.75 207 TYR A N 1
ATOM 1686 C CA . TYR A 1 207 ? -13.796 -0.965 10.374 1.00 97.75 207 TYR A CA 1
ATOM 1687 C C . TYR A 1 207 ? -13.123 -2.111 9.614 1.00 97.75 207 TYR A C 1
ATOM 1689 O O . TYR A 1 207 ? -12.266 -1.850 8.774 1.00 97.75 207 TYR A O 1
ATOM 1697 N N . LYS A 1 208 ? -13.526 -3.367 9.853 1.00 97.62 208 LYS A N 1
ATOM 1698 C CA . LYS A 1 208 ? -12.983 -4.531 9.129 1.00 97.62 208 LYS A CA 1
ATOM 1699 C C . LYS A 1 208 ? -13.297 -4.451 7.632 1.00 97.62 208 LYS A C 1
ATOM 1701 O O . LYS A 1 208 ? -12.404 -4.666 6.818 1.00 97.62 208 LYS A O 1
ATOM 1706 N N . ASP A 1 209 ? -14.524 -4.079 7.278 1.00 96.50 209 ASP A N 1
ATOM 1707 C CA . ASP A 1 209 ? -14.949 -3.898 5.888 1.00 96.50 209 ASP A CA 1
ATOM 1708 C C . ASP A 1 209 ? -14.153 -2.756 5.218 1.00 96.50 209 ASP A C 1
ATOM 1710 O O . ASP A 1 209 ? -13.693 -2.896 4.085 1.00 96.50 209 ASP A O 1
ATOM 1714 N N . HIS A 1 210 ? -13.912 -1.646 5.929 1.00 95.75 210 HIS A N 1
ATOM 1715 C CA . HIS A 1 210 ? -13.107 -0.528 5.420 1.00 95.75 210 HIS A CA 1
ATOM 1716 C C . HIS A 1 210 ? -11.635 -0.915 5.213 1.00 95.75 210 HIS A C 1
ATOM 1718 O O . HIS A 1 210 ? -11.045 -0.576 4.189 1.00 95.75 210 HIS A O 1
ATOM 1724 N N . LEU A 1 211 ? -11.034 -1.657 6.149 1.00 97.31 211 LEU A N 1
ATOM 1725 C CA . LEU A 1 211 ? -9.672 -2.189 6.000 1.00 97.31 211 LEU A CA 1
ATOM 1726 C C . LEU A 1 211 ? -9.568 -3.102 4.771 1.00 97.31 211 LEU A C 1
ATOM 1728 O O . LEU A 1 211 ? -8.679 -2.913 3.945 1.00 97.31 211 LEU A O 1
ATOM 1732 N N . GLN A 1 212 ? -10.536 -4.003 4.579 1.00 96.31 212 GLN A N 1
ATOM 1733 C CA . GLN A 1 212 ? -10.592 -4.871 3.399 1.00 96.31 212 GLN A CA 1
ATOM 1734 C C . GLN A 1 212 ? -10.664 -4.083 2.086 1.00 96.31 212 GLN A C 1
ATOM 1736 O O . GLN A 1 212 ? -10.022 -4.474 1.110 1.00 96.31 212 GLN A O 1
ATOM 1741 N N . GLN A 1 213 ? -11.407 -2.972 2.049 1.00 94.94 213 GLN A N 1
ATOM 1742 C CA . GLN A 1 213 ? -11.456 -2.097 0.874 1.00 94.94 213 GLN A CA 1
ATOM 1743 C C . GLN A 1 213 ? -10.088 -1.475 0.571 1.00 94.94 213 GLN A C 1
ATOM 1745 O O . GLN A 1 213 ? -9.643 -1.519 -0.575 1.00 94.94 213 GLN A O 1
ATOM 1750 N N . LEU A 1 214 ? -9.387 -0.957 1.586 1.00 95.56 214 LEU A N 1
ATOM 1751 C CA . LEU A 1 214 ? -8.035 -0.408 1.413 1.00 95.56 214 LEU A CA 1
ATOM 1752 C C . LEU A 1 214 ? -7.049 -1.479 0.916 1.00 95.56 214 LEU A C 1
ATOM 1754 O O . LEU A 1 214 ? -6.225 -1.216 0.038 1.00 95.56 214 LEU A O 1
ATOM 1758 N N . THR A 1 215 ? -7.170 -2.702 1.426 1.00 95.06 215 THR A N 1
ATOM 1759 C CA . THR A 1 215 ? -6.340 -3.843 1.023 1.00 95.06 215 THR A CA 1
ATOM 1760 C C . THR A 1 215 ? -6.622 -4.288 -0.408 1.00 95.06 215 THR A C 1
ATOM 1762 O O . THR A 1 215 ? -5.694 -4.577 -1.166 1.00 95.06 215 THR A O 1
ATOM 1765 N N . ALA A 1 216 ? -7.891 -4.314 -0.821 1.00 92.50 216 ALA A N 1
ATOM 1766 C CA . ALA A 1 216 ? -8.263 -4.581 -2.208 1.00 92.50 216 ALA A CA 1
ATOM 1767 C C . ALA A 1 216 ? -7.677 -3.522 -3.157 1.00 92.50 216 ALA A C 1
ATOM 1769 O O . ALA A 1 216 ? -7.186 -3.852 -4.238 1.00 92.50 216 ALA A O 1
ATOM 1770 N N . ASP A 1 217 ? -7.663 -2.266 -2.720 1.00 90.44 217 ASP A N 1
ATOM 1771 C CA . ASP A 1 217 ? -7.146 -1.137 -3.481 1.00 90.44 217 ASP A CA 1
ATOM 1772 C C . ASP A 1 217 ? -5.636 -1.201 -3.737 1.00 90.44 217 ASP A C 1
ATOM 1774 O O . ASP A 1 217 ? -5.204 -0.852 -4.837 1.00 90.44 217 ASP A O 1
ATOM 1778 N N . ILE A 1 218 ? -4.829 -1.655 -2.770 1.00 90.75 218 ILE A N 1
ATOM 1779 C CA . ILE A 1 218 ? -3.383 -1.847 -2.991 1.00 90.75 218 ILE A CA 1
ATOM 1780 C C . ILE A 1 218 ? -3.067 -3.117 -3.788 1.00 90.75 218 ILE A C 1
ATOM 1782 O O . ILE A 1 218 ? -2.032 -3.183 -4.441 1.00 90.75 218 ILE A O 1
ATOM 1786 N N . LYS A 1 219 ? -3.948 -4.125 -3.759 1.00 87.81 219 LYS A N 1
ATOM 1787 C CA . LYS A 1 219 ? -3.790 -5.365 -4.540 1.00 87.81 219 LYS A CA 1
ATOM 1788 C C . LYS A 1 219 ? -4.207 -5.201 -5.998 1.00 87.81 219 LYS A C 1
ATOM 1790 O O . LYS A 1 219 ? -3.875 -6.048 -6.828 1.00 87.81 219 LYS A O 1
ATOM 1795 N N . ARG A 1 220 ? -4.957 -4.146 -6.321 1.00 80.94 220 ARG A N 1
ATOM 1796 C CA . ARG A 1 220 ? -5.447 -3.912 -7.676 1.00 80.94 220 ARG A CA 1
ATOM 1797 C C . ARG A 1 220 ? -4.277 -3.575 -8.613 1.00 80.94 220 ARG A C 1
ATOM 1799 O O . ARG A 1 220 ? -3.544 -2.624 -8.346 1.00 80.94 220 ARG A O 1
ATOM 1806 N N . PRO A 1 221 ? -4.118 -4.291 -9.740 1.00 64.44 221 PRO A N 1
ATOM 1807 C CA . PRO A 1 221 ? -3.066 -3.986 -10.701 1.00 64.44 221 PRO A CA 1
ATOM 1808 C C . PRO A 1 221 ? -3.280 -2.599 -11.323 1.00 64.44 221 PRO A C 1
ATOM 1810 O O . PRO A 1 221 ? -4.400 -2.217 -11.668 1.00 64.44 221 PRO A O 1
ATOM 1813 N N . VAL A 1 222 ? -2.191 -1.843 -11.481 1.00 65.88 222 VAL A N 1
ATOM 1814 C CA . VAL A 1 222 ? -2.218 -0.452 -11.983 1.00 65.88 222 VAL A CA 1
ATOM 1815 C C . VAL A 1 222 ? -2.241 -0.379 -13.510 1.00 65.88 222 VAL A C 1
ATOM 1817 O O . VAL A 1 222 ? -2.702 0.606 -14.090 1.00 65.88 222 VAL A O 1
ATOM 1820 N N . ILE A 1 223 ? -1.798 -1.447 -14.169 1.00 59.56 223 ILE A N 1
ATOM 1821 C CA . ILE A 1 223 ? -1.913 -1.652 -15.610 1.00 59.56 223 ILE A CA 1
ATOM 1822 C C . ILE A 1 223 ? -2.559 -3.021 -15.810 1.00 59.56 223 ILE A C 1
ATOM 1824 O O . ILE A 1 223 ? -2.132 -3.992 -15.192 1.00 59.56 223 ILE A O 1
ATOM 1828 N N . GLY A 1 224 ? -3.561 -3.117 -16.688 1.00 51.44 224 GLY A N 1
ATOM 1829 C CA . GLY A 1 224 ? -4.201 -4.383 -17.080 1.00 51.44 224 GLY A CA 1
ATOM 1830 C C . GLY A 1 224 ? -3.305 -5.306 -17.917 1.00 51.44 224 GLY A C 1
ATOM 1831 O O . GLY A 1 224 ? -3.805 -6.064 -18.739 1.00 51.44 224 GLY A O 1
ATOM 1832 N N . TRP A 1 225 ? -1.984 -5.202 -17.778 1.00 53.03 225 TRP A N 1
ATOM 1833 C CA . TRP A 1 225 ? -1.058 -6.162 -18.356 1.00 53.03 225 TRP A CA 1
ATOM 1834 C C . TRP A 1 225 ? -1.049 -7.358 -17.423 1.00 53.03 225 TRP A C 1
ATOM 1836 O O . TRP A 1 225 ? -0.436 -7.322 -16.358 1.00 53.03 225 TRP A O 1
ATOM 1846 N N . GLU A 1 226 ? -1.798 -8.390 -17.798 1.00 51.41 226 GLU A N 1
ATOM 1847 C CA . GLU A 1 226 ? -1.793 -9.645 -17.064 1.00 51.41 226 GLU A CA 1
ATOM 1848 C C . GLU A 1 226 ? -0.348 -10.127 -16.919 1.00 51.41 226 GLU A C 1
ATOM 1850 O O . GLU A 1 226 ? 0.428 -10.178 -17.884 1.00 51.41 226 GLU A O 1
ATOM 1855 N N . ARG A 1 227 ? 0.032 -10.429 -15.676 1.00 49.53 227 ARG A N 1
ATOM 1856 C CA . ARG A 1 227 ? 1.308 -11.063 -15.378 1.00 49.53 227 ARG A CA 1
ATOM 1857 C C . ARG A 1 227 ? 1.291 -12.403 -16.108 1.00 49.53 227 ARG A C 1
ATOM 1859 O O . ARG A 1 227 ? 0.498 -13.277 -15.768 1.00 49.53 227 ARG A O 1
ATOM 1866 N N . LYS A 1 228 ? 2.122 -12.564 -17.139 1.00 51.00 228 LYS A N 1
ATOM 1867 C CA . LYS A 1 228 ? 2.389 -13.900 -17.667 1.00 51.00 228 LYS A CA 1
ATOM 1868 C C . LYS A 1 228 ? 3.306 -14.578 -16.670 1.00 51.00 228 LYS A C 1
ATOM 1870 O O . LYS A 1 228 ? 4.336 -14.022 -16.306 1.00 51.00 228 LYS A O 1
ATOM 1875 N N . ASP A 1 229 ? 2.878 -15.739 -16.204 1.00 43.25 229 ASP A N 1
ATOM 1876 C CA . ASP A 1 229 ? 3.553 -16.539 -15.194 1.00 43.25 229 ASP A CA 1
ATOM 1877 C C . ASP A 1 229 ? 4.889 -17.061 -15.756 1.00 43.25 229 ASP A C 1
ATOM 1879 O O . ASP A 1 229 ? 4.994 -18.173 -16.270 1.00 43.25 229 ASP A O 1
ATOM 1883 N N . THR A 1 230 ? 5.918 -16.213 -15.763 1.00 45.75 230 THR A N 1
ATOM 1884 C CA . THR A 1 230 ? 7.285 -16.592 -16.126 1.00 45.75 230 THR A CA 1
ATOM 1885 C C . THR A 1 230 ? 8.021 -16.913 -14.836 1.00 45.75 230 THR A C 1
ATOM 1887 O O . THR A 1 230 ? 8.637 -16.036 -14.231 1.00 45.75 230 THR A O 1
ATOM 1890 N N . ARG A 1 231 ? 7.881 -18.158 -14.375 1.00 39.06 231 ARG A N 1
ATOM 1891 C CA . ARG A 1 231 ? 8.616 -18.695 -13.221 1.00 39.06 231 ARG A CA 1
ATOM 1892 C C . ARG A 1 231 ? 10.116 -18.436 -13.393 1.00 39.06 231 ARG A C 1
ATOM 1894 O O . ARG A 1 231 ? 10.633 -18.689 -14.478 1.00 39.06 231 ARG A O 1
ATOM 1901 N N . ASP A 1 232 ? 10.759 -17.938 -12.335 1.00 42.00 232 ASP A N 1
ATOM 1902 C CA . ASP A 1 232 ? 12.214 -17.866 -12.120 1.00 42.00 232 ASP A CA 1
ATOM 1903 C C . ASP A 1 232 ? 13.077 -17.730 -13.381 1.00 42.00 232 ASP A C 1
ATOM 1905 O O . ASP A 1 232 ? 13.918 -18.575 -13.689 1.00 42.00 232 ASP A O 1
ATOM 1909 N N . VAL A 1 233 ? 12.905 -16.628 -14.110 1.00 44.84 233 VAL A N 1
ATOM 1910 C CA . VAL A 1 233 ? 13.926 -16.204 -15.068 1.00 44.84 233 VAL A CA 1
ATOM 1911 C C . VAL A 1 233 ? 14.801 -15.195 -14.345 1.00 44.84 233 VAL A C 1
ATOM 1913 O O . VAL A 1 233 ? 14.407 -14.044 -14.151 1.00 44.84 233 VAL A O 1
ATOM 1916 N N . THR A 1 234 ? 15.985 -15.633 -13.915 1.00 41.38 234 THR A N 1
ATOM 1917 C CA . THR A 1 234 ? 17.097 -14.738 -13.587 1.00 41.38 234 THR A CA 1
ATOM 1918 C C . THR A 1 234 ? 17.193 -13.702 -14.703 1.00 41.38 234 THR A C 1
ATOM 1920 O O . THR A 1 234 ? 17.409 -14.059 -15.861 1.00 41.38 234 THR A O 1
ATOM 1923 N N . LEU A 1 235 ? 16.942 -12.431 -14.371 1.00 45.75 235 LEU A N 1
ATOM 1924 C CA . LEU A 1 235 ? 16.997 -11.317 -15.315 1.00 45.75 235 LEU A CA 1
ATOM 1925 C C . LEU A 1 235 ? 18.396 -11.299 -15.937 1.00 45.75 235 LEU A C 1
ATOM 1927 O O . LEU A 1 235 ? 19.359 -10.881 -15.303 1.00 45.75 235 LEU A O 1
ATOM 1931 N N . ASN A 1 236 ? 18.529 -11.816 -17.158 1.00 41.12 236 ASN A N 1
ATOM 1932 C CA . ASN A 1 236 ? 19.756 -11.664 -17.921 1.00 41.12 236 ASN A CA 1
ATOM 1933 C C . ASN A 1 236 ? 19.853 -10.176 -18.293 1.00 41.12 236 ASN A C 1
ATOM 1935 O O . ASN A 1 236 ? 18.919 -9.716 -18.930 1.00 41.12 236 ASN A O 1
ATOM 1939 N N . PRO A 1 237 ? 20.910 -9.428 -17.935 1.00 41.19 237 PRO A N 1
ATOM 1940 C CA . PRO A 1 237 ? 21.013 -7.970 -18.119 1.00 41.19 237 PRO A CA 1
ATOM 1941 C C . PRO A 1 237 ? 20.798 -7.462 -19.555 1.00 41.19 237 PRO A C 1
ATOM 1943 O O . PRO A 1 237 ? 20.402 -6.321 -19.761 1.00 41.19 237 PRO A O 1
ATOM 1946 N N . LYS A 1 238 ? 20.937 -8.331 -20.568 1.00 49.12 238 LYS A N 1
ATOM 1947 C CA . LYS A 1 238 ? 20.429 -8.101 -21.940 1.00 49.12 238 LYS A CA 1
ATOM 1948 C C . LYS A 1 238 ? 18.899 -8.270 -22.037 1.00 49.12 238 LYS A C 1
ATOM 1950 O O . LYS A 1 238 ? 18.391 -8.789 -23.028 1.00 49.12 238 LYS A O 1
ATOM 1955 N N . ALA A 1 239 ? 18.189 -7.950 -20.958 1.00 52.12 239 ALA A N 1
ATOM 1956 C CA . ALA A 1 239 ? 16.872 -8.475 -20.636 1.00 52.12 239 ALA A CA 1
ATOM 1957 C C . ALA A 1 239 ? 15.877 -8.102 -21.722 1.00 52.12 239 ALA A C 1
ATOM 1959 O O . ALA A 1 239 ? 15.671 -6.922 -22.002 1.00 52.12 239 ALA A O 1
ATOM 1960 N N . ASP A 1 240 ? 15.237 -9.121 -22.294 1.00 63.78 240 ASP A N 1
ATOM 1961 C CA . ASP A 1 240 ? 14.079 -8.960 -23.158 1.00 63.78 240 ASP A CA 1
ATOM 1962 C C . ASP A 1 240 ? 13.114 -7.988 -22.469 1.00 63.78 240 ASP A C 1
ATOM 1964 O O . ASP A 1 240 ? 12.543 -8.290 -21.415 1.00 63.78 240 ASP A O 1
ATOM 1968 N N . LYS A 1 241 ? 12.988 -6.783 -23.031 1.00 69.25 241 LYS A N 1
ATOM 1969 C CA . LYS A 1 241 ? 12.185 -5.688 -22.477 1.00 69.25 241 LYS A CA 1
ATOM 1970 C C . LYS A 1 241 ? 10.735 -6.151 -22.223 1.00 69.25 241 LYS A C 1
ATOM 1972 O O . LYS A 1 241 ? 10.089 -5.683 -21.284 1.00 69.25 241 LYS A O 1
ATOM 1977 N N . ARG A 1 242 ? 10.285 -7.210 -22.918 1.00 63.19 242 ARG A N 1
ATOM 1978 C CA . ARG A 1 242 ? 9.035 -7.948 -22.665 1.00 63.19 242 ARG A CA 1
ATOM 1979 C C . ARG A 1 242 ? 8.971 -8.597 -21.277 1.00 63.19 242 ARG A C 1
ATOM 1981 O O . ARG A 1 242 ? 7.948 -8.484 -20.609 1.00 63.19 242 ARG A O 1
ATOM 1988 N N . ILE A 1 243 ? 10.034 -9.254 -20.812 1.00 63.62 243 ILE A N 1
ATOM 1989 C CA . ILE A 1 243 ? 10.098 -9.899 -19.484 1.00 63.62 243 ILE A CA 1
ATOM 1990 C C . ILE A 1 243 ? 10.025 -8.840 -18.380 1.00 63.62 243 ILE A C 1
ATOM 1992 O O . ILE A 1 243 ? 9.293 -9.003 -17.402 1.00 63.62 243 ILE A O 1
ATOM 1996 N N . ILE A 1 244 ? 10.730 -7.720 -18.560 1.00 71.88 244 ILE A N 1
ATOM 1997 C CA . ILE A 1 244 ? 10.702 -6.589 -17.623 1.00 71.88 244 ILE A CA 1
ATOM 1998 C C . ILE A 1 244 ? 9.279 -6.045 -17.483 1.00 71.88 244 ILE A C 1
ATOM 2000 O O . ILE A 1 244 ? 8.805 -5.847 -16.363 1.00 71.88 244 ILE A O 1
ATOM 2004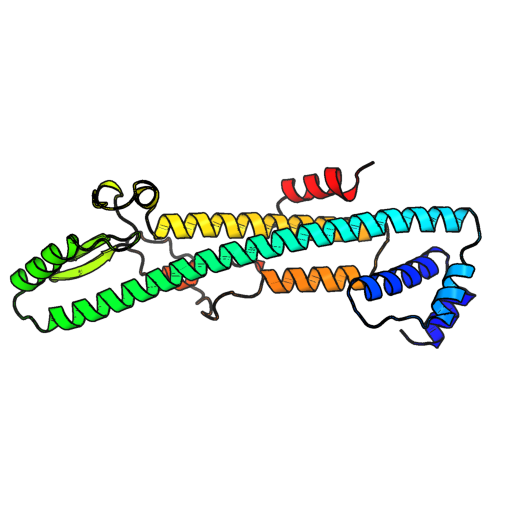 N N . LYS A 1 245 ? 8.557 -5.891 -18.597 1.00 67.19 245 LYS A N 1
ATOM 2005 C CA . LYS A 1 245 ? 7.171 -5.411 -18.585 1.00 67.19 245 LYS A CA 1
ATOM 2006 C C . LYS A 1 245 ? 6.220 -6.277 -17.757 1.00 67.19 245 LYS A C 1
ATOM 2008 O O . LYS A 1 245 ? 5.303 -5.738 -17.141 1.00 67.19 245 LYS A O 1
ATOM 2013 N N . HIS A 1 246 ? 6.449 -7.588 -17.709 1.00 66.62 246 HIS A N 1
ATOM 2014 C CA . HIS A 1 246 ? 5.594 -8.519 -16.972 1.00 66.62 246 HIS A CA 1
ATOM 2015 C C . HIS A 1 246 ? 6.034 -8.757 -15.518 1.00 66.62 246 HIS A C 1
ATOM 2017 O O . HIS A 1 246 ? 5.189 -9.080 -14.688 1.00 66.62 246 HIS A O 1
ATOM 2023 N N . ASN A 1 247 ? 7.310 -8.551 -15.173 1.00 75.50 247 ASN A N 1
ATOM 2024 C CA . ASN A 1 247 ? 7.854 -8.911 -13.852 1.00 75.50 247 ASN A CA 1
ATOM 2025 C C . ASN A 1 247 ? 8.161 -7.724 -12.924 1.00 75.50 247 ASN A C 1
ATOM 2027 O O . ASN A 1 247 ? 8.570 -7.924 -11.770 1.00 75.50 247 ASN A O 1
ATOM 2031 N N . MET A 1 248 ? 7.983 -6.485 -13.394 1.00 80.31 248 MET A N 1
ATOM 2032 C CA . MET A 1 248 ? 8.349 -5.314 -12.595 1.00 80.31 248 MET A CA 1
ATOM 2033 C C . MET A 1 248 ? 7.305 -4.915 -11.544 1.00 80.31 248 MET A C 1
ATOM 2035 O O . MET A 1 248 ? 7.664 -4.317 -10.531 1.00 80.31 248 MET A O 1
ATOM 2039 N N . PHE A 1 249 ? 6.039 -5.307 -11.704 1.00 80.19 249 PHE A N 1
ATOM 2040 C CA . PHE A 1 249 ? 5.041 -5.122 -10.648 1.00 80.19 249 PHE A CA 1
ATOM 2041 C C . PHE A 1 249 ? 5.157 -6.223 -9.580 1.00 80.19 249 PHE A C 1
ATOM 2043 O O . PHE A 1 249 ? 5.086 -7.406 -9.922 1.00 80.19 249 PHE A O 1
ATOM 2050 N N . PRO A 1 250 ? 5.322 -5.876 -8.290 1.00 82.19 250 PRO A N 1
ATOM 2051 C CA . PRO A 1 250 ? 5.307 -6.860 -7.213 1.00 82.19 250 PRO A CA 1
ATOM 2052 C C . PRO A 1 250 ? 3.909 -7.459 -7.019 1.00 82.19 250 PRO A C 1
ATOM 2054 O O . PRO A 1 250 ? 2.905 -6.748 -7.115 1.00 82.19 250 PRO A O 1
ATOM 2057 N N . ASN A 1 251 ? 3.845 -8.753 -6.690 1.00 84.62 251 ASN A N 1
ATOM 2058 C CA . ASN A 1 251 ? 2.601 -9.390 -6.272 1.00 84.62 251 ASN A CA 1
ATOM 2059 C C . ASN A 1 251 ? 2.368 -9.148 -4.782 1.00 84.62 251 ASN A C 1
ATOM 2061 O O . ASN A 1 251 ? 2.948 -9.813 -3.931 1.00 84.62 251 ASN A O 1
ATOM 2065 N N . ILE A 1 252 ? 1.481 -8.206 -4.474 1.00 85.25 252 ILE A N 1
ATOM 2066 C CA . ILE A 1 252 ? 1.162 -7.829 -3.092 1.00 85.25 252 ILE A CA 1
ATOM 2067 C C . ILE A 1 252 ? 0.569 -8.993 -2.296 1.00 85.25 252 ILE A C 1
ATOM 2069 O O . ILE A 1 252 ? 0.722 -9.045 -1.081 1.00 85.25 252 ILE A O 1
ATOM 2073 N N . SER A 1 253 ? -0.085 -9.948 -2.963 1.00 83.75 253 SER A N 1
ATOM 2074 C CA . SER A 1 253 ? -0.679 -11.108 -2.288 1.00 83.75 253 SER A CA 1
ATOM 2075 C C . SER A 1 253 ? 0.359 -12.115 -1.785 1.00 83.75 253 SER A C 1
ATOM 2077 O O . SER A 1 253 ? 0.018 -12.941 -0.947 1.00 83.75 253 SER A O 1
ATOM 2079 N N . GLU A 1 254 ? 1.594 -12.048 -2.284 1.00 87.00 254 GLU A N 1
ATOM 2080 C CA . GLU A 1 254 ? 2.718 -12.901 -1.870 1.00 87.00 254 GLU A CA 1
ATOM 2081 C C . GLU A 1 254 ? 3.606 -12.224 -0.814 1.00 87.00 254 GLU A C 1
ATOM 2083 O O . GLU A 1 254 ? 4.561 -12.830 -0.339 1.00 87.00 254 GLU A O 1
ATOM 2088 N N . LEU A 1 255 ? 3.331 -10.965 -0.454 1.00 90.31 255 LEU A N 1
ATOM 2089 C CA . LEU A 1 255 ? 4.155 -10.235 0.503 1.00 90.31 255 LEU A CA 1
ATOM 2090 C C . LEU A 1 255 ? 3.865 -10.681 1.934 1.00 90.31 255 LEU A C 1
ATOM 2092 O O . LEU A 1 255 ? 2.716 -10.729 2.376 1.00 90.31 255 LEU A O 1
ATOM 2096 N N . GLU A 1 256 ? 4.937 -10.948 2.671 1.00 92.06 256 GLU A N 1
ATOM 2097 C CA . GLU A 1 256 ? 4.873 -11.294 4.083 1.00 92.06 256 GLU A CA 1
ATOM 2098 C C . GLU A 1 256 ? 4.830 -10.046 4.972 1.00 92.06 256 GLU A C 1
ATOM 2100 O O . GLU A 1 256 ? 5.293 -8.959 4.614 1.00 92.06 256 GLU A O 1
ATOM 2105 N N . ILE A 1 257 ? 4.268 -10.221 6.165 1.00 94.44 257 ILE A N 1
ATOM 2106 C CA . ILE A 1 257 ? 4.244 -9.192 7.202 1.00 94.44 257 ILE A CA 1
ATOM 2107 C C . ILE A 1 257 ? 5.659 -9.023 7.749 1.00 94.44 257 ILE A C 1
ATOM 2109 O O . ILE A 1 257 ? 6.330 -9.993 8.095 1.00 94.44 257 ILE A O 1
ATOM 2113 N N . ASN A 1 258 ? 6.088 -7.773 7.882 1.00 97.62 258 ASN A N 1
ATOM 2114 C CA . ASN A 1 258 ? 7.320 -7.438 8.566 1.00 97.62 258 ASN A CA 1
ATOM 2115 C C . ASN A 1 258 ? 7.048 -7.233 10.064 1.00 97.62 258 ASN A C 1
ATOM 2117 O O . ASN A 1 258 ? 6.302 -6.334 10.467 1.00 97.62 258 ASN A O 1
ATOM 2121 N N . THR A 1 259 ? 7.688 -8.062 10.887 1.00 96.56 259 THR A N 1
ATOM 2122 C CA . THR A 1 259 ? 7.525 -8.054 12.346 1.00 96.56 259 THR A CA 1
ATOM 2123 C C . THR A 1 259 ? 7.921 -6.720 12.977 1.00 96.56 259 THR A C 1
ATOM 2125 O O . THR A 1 259 ? 7.243 -6.263 13.887 1.00 96.56 259 THR A O 1
ATOM 2128 N N . GLU A 1 260 ? 8.955 -6.042 12.472 1.00 97.50 260 GLU A N 1
ATOM 2129 C CA . GLU A 1 260 ? 9.391 -4.747 13.006 1.00 97.50 260 GLU A CA 1
ATOM 2130 C C . GLU A 1 260 ? 8.326 -3.660 12.791 1.00 97.50 260 GLU A C 1
ATOM 2132 O O . GLU A 1 260 ? 7.971 -2.941 13.727 1.00 97.50 260 GLU A O 1
ATOM 2137 N N . TYR A 1 261 ? 7.749 -3.570 11.587 1.00 97.75 261 TYR A N 1
ATOM 2138 C CA . TYR A 1 261 ? 6.652 -2.638 11.308 1.00 97.75 261 TYR A CA 1
ATOM 2139 C C . TYR A 1 261 ? 5.397 -2.950 12.111 1.00 97.75 261 TYR A C 1
ATOM 2141 O O . TYR A 1 261 ? 4.747 -2.020 12.601 1.00 97.75 261 TYR A O 1
ATOM 2149 N N . TYR A 1 262 ? 5.067 -4.233 12.249 1.00 98.19 262 TYR A N 1
ATOM 2150 C CA . TYR A 1 262 ? 3.949 -4.693 13.062 1.00 98.19 262 TYR A CA 1
ATOM 2151 C C . TYR A 1 262 ? 4.141 -4.304 14.535 1.00 98.19 262 TYR A C 1
ATOM 2153 O O . TYR A 1 262 ? 3.293 -3.615 15.108 1.00 98.19 262 TYR A O 1
ATOM 2161 N N . ASP A 1 263 ? 5.270 -4.684 15.136 1.00 97.12 263 ASP A N 1
ATOM 2162 C CA . ASP A 1 263 ? 5.546 -4.479 16.558 1.00 97.12 263 ASP A CA 1
ATOM 2163 C C . ASP A 1 263 ? 5.665 -2.999 16.894 1.00 97.12 263 ASP A C 1
ATOM 2165 O O . ASP A 1 263 ? 5.112 -2.542 17.901 1.00 97.12 263 ASP A O 1
ATOM 2169 N N . TRP A 1 264 ? 6.330 -2.219 16.039 1.00 96.81 264 TRP A N 1
ATOM 2170 C CA . TRP A 1 264 ? 6.408 -0.774 16.207 1.00 96.81 264 TRP A CA 1
ATOM 2171 C C . TRP A 1 264 ? 5.012 -0.151 16.225 1.00 96.81 264 TRP A C 1
ATOM 2173 O O . TRP A 1 264 ? 4.685 0.589 17.153 1.00 96.81 264 TRP A O 1
ATOM 2183 N N . PHE A 1 265 ? 4.153 -0.484 15.258 1.00 97.25 265 PHE A N 1
ATOM 2184 C CA . PHE A 1 265 ? 2.815 0.100 15.180 1.00 97.25 265 PHE A CA 1
ATOM 2185 C C . PHE A 1 265 ? 1.937 -0.337 16.353 1.00 97.25 265 PHE A C 1
ATOM 2187 O O . PHE A 1 265 ? 1.308 0.488 17.020 1.00 97.25 265 PHE A O 1
ATOM 2194 N N . LYS A 1 266 ? 1.957 -1.628 16.686 1.00 95.88 266 LYS A N 1
ATOM 2195 C CA . LYS A 1 266 ? 1.180 -2.175 17.797 1.00 95.88 266 LYS A CA 1
ATOM 2196 C C . LYS A 1 266 ? 1.583 -1.566 19.139 1.00 95.88 266 LYS A C 1
ATOM 2198 O O . LYS A 1 266 ? 0.719 -1.202 19.934 1.00 95.88 266 LYS A O 1
ATOM 2203 N N . THR A 1 267 ? 2.881 -1.438 19.403 1.00 94.38 267 THR A N 1
ATOM 2204 C CA . THR A 1 267 ? 3.380 -0.990 20.713 1.00 94.38 267 THR A CA 1
ATOM 2205 C C . THR A 1 267 ? 3.455 0.526 20.849 1.00 94.38 267 THR A C 1
ATOM 2207 O O . THR A 1 267 ? 3.130 1.049 21.912 1.00 94.38 267 THR A O 1
ATOM 2210 N N . LYS A 1 268 ? 3.878 1.247 19.804 1.00 93.56 268 LYS A N 1
ATOM 2211 C CA . LYS A 1 268 ? 4.112 2.699 19.862 1.00 93.56 268 LYS A CA 1
ATOM 2212 C C . LYS A 1 268 ? 2.904 3.528 19.450 1.00 93.56 268 LYS A C 1
ATOM 2214 O O . LYS A 1 268 ? 2.814 4.683 19.868 1.00 93.56 268 LYS A O 1
ATOM 2219 N N . PHE A 1 269 ? 2.005 2.966 18.643 1.00 94.38 269 PHE A N 1
ATOM 2220 C CA . PHE A 1 269 ? 0.824 3.670 18.151 1.00 94.38 269 PHE A CA 1
ATOM 2221 C C . PHE A 1 269 ? -0.461 3.160 18.814 1.00 94.38 269 PHE A C 1
ATOM 2223 O O . PHE A 1 269 ? -1.113 3.919 19.522 1.00 94.38 269 PHE A O 1
ATOM 2230 N N . LEU A 1 270 ? -0.799 1.875 18.659 1.00 95.00 270 LEU A N 1
ATOM 2231 C CA . LEU A 1 270 ? -2.094 1.342 19.120 1.00 95.00 270 LEU A CA 1
ATOM 2232 C C . LEU A 1 270 ? -2.203 1.215 20.646 1.00 95.00 270 LEU A C 1
ATOM 2234 O O . LEU A 1 270 ? -3.277 1.375 21.219 1.00 95.00 270 LEU A O 1
ATOM 2238 N N . ARG A 1 271 ? -1.090 0.923 21.324 1.00 91.12 271 ARG A N 1
ATOM 2239 C CA . ARG A 1 271 ? -1.033 0.763 22.787 1.00 91.12 271 ARG A CA 1
ATOM 2240 C C . ARG A 1 271 ? -0.414 1.960 23.500 1.00 91.12 271 ARG A C 1
ATOM 2242 O O . ARG A 1 271 ? 0.128 1.791 24.590 1.00 91.12 271 ARG A O 1
ATOM 2249 N N . LYS A 1 272 ? -0.459 3.148 22.892 1.00 74.88 272 LYS A N 1
ATOM 2250 C CA . LYS A 1 272 ? 0.057 4.371 23.512 1.00 74.88 272 LYS A CA 1
ATOM 2251 C C . LYS A 1 272 ? -0.664 4.581 24.855 1.00 74.88 272 LYS A C 1
ATOM 2253 O O . LYS A 1 272 ? -1.868 4.822 24.871 1.00 74.88 272 LYS A O 1
ATOM 2258 N N . GLN A 1 273 ? 0.068 4.367 25.950 1.00 51.50 273 GLN A N 1
ATOM 2259 C CA . GLN A 1 273 ? -0.369 4.627 27.325 1.00 51.50 273 GLN A CA 1
ATOM 2260 C C . GLN A 1 273 ? -0.154 6.095 27.667 1.00 51.50 273 GLN A C 1
ATOM 2262 O O . GLN A 1 273 ? 0.901 6.633 27.255 1.00 51.50 273 GLN A O 1
#